Protein AF-A0A6I9P288-F1 (afdb_monomer_lite)

InterPro domains:
  IPR001715 Calponin homology domain [PF00307] (112-221)
  IPR001715 Calponin homology domain [PS50021] (110-222)
  IPR001715 Calponin homology domain [SM00033] (112-220)
  IPR036872 CH domain superfamily [G3DSA:1.10.418.10] (104-219)
  IPR036872 CH domain superfamily [SSF47576] (108-222)
  IPR039959 Fimbrin/Plastin [PTHR19961] (97-224)

Secondary structure (DSSP, 8-state):
--HHHHHHHHHHHHHHHHHHHHHHHHHHHHHHHHHHHHHHHHHHHHHHHH---------PPPP----------SSSSSSSSSS-----GGGGTTSHHHHHHHHTT-S-HHHHHHHHHHHHHHHHHHTT-S---S-TT-GGGGG-HHHHHHHHHHSTT---GGG----BTTBPPHHHHHHHHHHHHHHHHHTT------HHHHHTT-HHHHHHHHHHHHHHHHHHHT-

Radius of gyration: 25.85 Å; chains: 1; bounding box: 53×51×98 Å

Organism: NCBI:txid8208

Foldseek 3Di:
DPPVVVVVVVVVVCVVVVVVVVVVVVVVVVVVVVVVVVVVVVVVLVCCVVDVPDPDDDDDDDDDDDDDDDDPDDDPDPPPPPDDDDDDPVVVPPPPVVVVLVVVPDDDVPVLQVVLLVVLQVLLVVVVHPDHDPALQDQVLLLVVSLLSSLCSLPPPLDDCVQQDCDDPNDDDNVNSLSSLVVSVVSCVVLPFPQPDDSVCSNNSVSVNSSSSSSSSVVSSVVVVVD

Sequence (227 aa):
MSNTKLLHLRSFLTERLTTAAVEIFGEIETIVEAYYEENKRLRNVLHMVLNPEIKLSKIEYCNTTGTTEEFLCSTHLNSFCSLHTLSYPSCSLSFRSTLLVLSDLGDGEKVKDQIILDWVNSTLTKSKKSTQISSFKDKLISTSLPVIDLIDAIAPNNVQWNMVNRGVKGVLKADDKLNNAKYAISLARKIGARVYALPDDLVEVNPKMVLTLFASLMGYGLKKVNR

Structure (mmCIF, N/CA/C/O backbone):
data_AF-A0A6I9P288-F1
#
_entry.id   AF-A0A6I9P288-F1
#
loop_
_atom_site.group_PDB
_atom_site.id
_atom_site.type_symbol
_atom_site.label_atom_id
_atom_site.label_alt_id
_atom_site.label_comp_id
_atom_site.label_asym_id
_atom_site.label_entity_id
_atom_site.label_seq_id
_atom_site.pdbx_PDB_ins_code
_atom_site.Cartn_x
_atom_site.Cartn_y
_atom_site.Cartn_z
_atom_site.occupancy
_atom_site.B_iso_or_equiv
_atom_site.auth_seq_id
_atom_site.auth_comp_id
_atom_site.auth_asym_id
_atom_site.auth_atom_id
_atom_site.pdbx_PDB_model_num
ATOM 1 N N . MET A 1 1 ? -10.079 34.002 63.772 1.00 56.56 1 MET A N 1
ATOM 2 C CA . MET A 1 1 ? -8.969 33.157 63.255 1.00 56.56 1 MET A CA 1
ATOM 3 C C . MET A 1 1 ? -9.403 32.051 62.279 1.00 56.56 1 MET A C 1
ATOM 5 O O . MET A 1 1 ? -8.543 31.353 61.761 1.00 56.56 1 MET A O 1
ATOM 9 N N . SER A 1 2 ? -10.695 31.896 61.965 1.00 61.72 2 SER A N 1
ATOM 10 C CA . SER A 1 2 ? -11.226 30.850 61.067 1.00 61.72 2 SER A CA 1
ATOM 11 C C . SER A 1 2 ? -11.276 31.232 59.576 1.00 61.72 2 SER A C 1
ATOM 13 O O . SER A 1 2 ? -11.375 30.353 58.728 1.00 61.72 2 SER A O 1
ATOM 15 N N . ASN A 1 3 ? -11.160 32.519 59.234 1.00 71.44 3 ASN A N 1
ATOM 16 C CA . ASN A 1 3 ? -11.328 33.004 57.857 1.00 71.44 3 ASN A CA 1
ATOM 17 C C . ASN A 1 3 ? -10.045 32.841 57.002 1.00 71.44 3 ASN A C 1
ATOM 19 O O . ASN A 1 3 ? -10.099 32.423 55.852 1.00 71.44 3 ASN A O 1
ATOM 23 N N . THR A 1 4 ? -8.859 33.042 57.589 1.00 84.31 4 THR A N 1
ATOM 24 C CA . THR A 1 4 ? -7.568 33.012 56.873 1.00 84.31 4 THR A CA 1
ATOM 25 C C . THR A 1 4 ? -7.168 31.627 56.355 1.00 84.31 4 THR A C 1
ATOM 27 O O . THR A 1 4 ? -6.595 31.519 55.273 1.00 84.31 4 THR A O 1
ATOM 30 N N . LYS A 1 5 ? -7.482 30.555 57.099 1.00 87.44 5 LYS A N 1
ATOM 31 C CA . LYS A 1 5 ? -7.214 29.167 56.670 1.00 87.44 5 LYS A CA 1
ATOM 32 C C . LYS A 1 5 ? -8.097 28.757 55.492 1.00 87.44 5 LYS A C 1
ATOM 34 O O . LYS A 1 5 ? -7.635 28.080 54.581 1.00 87.44 5 LYS A O 1
ATOM 39 N N . LEU A 1 6 ? -9.352 29.201 55.505 1.00 84.75 6 LEU A N 1
ATOM 40 C CA . LEU A 1 6 ? -10.319 28.917 54.451 1.00 84.75 6 LEU A CA 1
ATOM 41 C C . LEU A 1 6 ? -9.966 29.664 53.156 1.00 84.75 6 LEU A C 1
ATOM 43 O O . LEU A 1 6 ? -10.054 29.091 52.073 1.00 84.75 6 LEU A O 1
ATOM 47 N N . LEU A 1 7 ? -9.474 30.902 53.272 1.00 84.81 7 LEU A N 1
ATOM 48 C CA . LEU A 1 7 ? -8.940 31.670 52.143 1.00 84.81 7 LEU A CA 1
ATOM 49 C C . LEU A 1 7 ? -7.688 31.022 51.532 1.00 84.81 7 LEU A C 1
ATOM 51 O O . LEU A 1 7 ? -7.607 30.899 50.312 1.00 84.81 7 LEU A O 1
ATOM 55 N N . HIS A 1 8 ? -6.753 30.544 52.359 1.00 89.44 8 HIS A N 1
ATOM 56 C CA . HIS A 1 8 ? -5.575 29.816 51.874 1.00 89.44 8 HIS A CA 1
ATOM 57 C C . HIS A 1 8 ? -5.946 28.515 51.158 1.00 89.44 8 HIS A C 1
ATOM 59 O O . HIS A 1 8 ? -5.440 28.253 50.071 1.00 89.44 8 HIS A O 1
ATOM 65 N N . LEU A 1 9 ? -6.859 27.723 51.731 1.00 90.75 9 LEU A N 1
ATOM 66 C CA . LEU A 1 9 ? -7.325 26.482 51.112 1.00 90.75 9 LEU A CA 1
ATOM 67 C C . LEU A 1 9 ? -8.008 26.754 49.767 1.00 90.75 9 LEU A C 1
ATOM 69 O O . LEU A 1 9 ? -7.741 26.058 48.792 1.00 90.75 9 LEU A O 1
ATOM 73 N N . ARG A 1 10 ? -8.847 27.796 49.695 1.00 89.81 10 ARG A N 1
ATOM 74 C CA . ARG A 1 10 ? -9.476 28.220 48.440 1.00 89.81 10 ARG A CA 1
ATOM 75 C C . ARG A 1 10 ? -8.427 28.600 47.399 1.00 89.81 10 ARG A C 1
ATOM 77 O O . ARG A 1 10 ? -8.538 28.152 46.263 1.00 89.81 10 ARG A O 1
ATOM 84 N N . SER A 1 11 ? -7.427 29.396 47.775 1.00 91.38 11 SER A N 1
ATOM 85 C CA . SER A 1 11 ? -6.347 29.794 46.865 1.00 91.38 11 SER A CA 1
ATOM 86 C C . SER A 1 11 ? -5.581 28.576 46.352 1.00 91.38 11 SER A C 1
ATOM 88 O O . SER A 1 11 ? -5.420 28.422 45.148 1.00 91.38 11 SER A O 1
ATOM 90 N N . PHE A 1 12 ? -5.195 27.673 47.255 1.00 94.75 12 PHE A N 1
ATOM 91 C CA . PHE A 1 12 ? -4.454 26.460 46.921 1.00 94.75 12 PHE A CA 1
ATOM 92 C C . PHE A 1 12 ? -5.234 25.540 45.974 1.00 94.75 12 PHE A C 1
ATOM 94 O O . PHE A 1 12 ? -4.707 25.102 44.954 1.00 94.75 12 PHE A O 1
ATOM 101 N N . LEU A 1 13 ? -6.510 25.274 46.274 1.00 93.50 13 LEU A N 1
ATOM 102 C CA . LEU A 1 13 ? -7.358 24.439 45.422 1.00 93.50 13 LEU A CA 1
ATOM 103 C C . LEU A 1 13 ? -7.598 25.083 44.058 1.00 93.50 13 LEU A C 1
ATOM 105 O O . LEU A 1 13 ? -7.549 24.392 43.047 1.00 93.50 13 LEU A O 1
ATOM 109 N N . THR A 1 14 ? -7.826 26.398 44.021 1.00 91.31 14 THR A N 1
ATOM 110 C CA . THR A 1 14 ? -8.042 27.122 42.761 1.00 91.31 14 THR A CA 1
ATOM 111 C C . THR A 1 14 ? -6.795 27.057 41.893 1.00 91.31 14 THR A C 1
ATOM 113 O O . THR A 1 14 ? -6.904 26.762 40.709 1.00 91.31 14 THR A O 1
ATOM 116 N N . GLU A 1 15 ? -5.614 27.267 42.471 1.00 95.31 15 GLU A N 1
ATOM 117 C CA . GLU A 1 15 ? -4.349 27.168 41.748 1.00 95.31 15 GLU A CA 1
ATOM 118 C C . GLU A 1 15 ? -4.150 25.762 41.172 1.00 95.31 15 GLU A C 1
ATOM 120 O O . GLU A 1 15 ? -3.972 25.616 39.967 1.00 95.31 15 GLU A O 1
ATOM 125 N N . ARG A 1 16 ? -4.271 24.716 42.000 1.00 93.38 16 ARG A N 1
ATOM 126 C CA . ARG A 1 16 ? -4.067 23.329 41.554 1.00 93.38 16 ARG A CA 1
ATOM 127 C C . ARG A 1 16 ? -5.083 22.887 40.501 1.00 93.38 16 ARG A C 1
ATOM 129 O O . ARG A 1 16 ? -4.696 22.243 39.530 1.00 93.38 16 ARG A O 1
ATOM 136 N N . LEU A 1 17 ? -6.359 23.245 40.666 1.00 94.00 17 LEU A N 1
ATOM 137 C CA . LEU A 1 17 ? -7.404 22.931 39.687 1.00 94.00 17 LEU A CA 1
ATOM 138 C C . LEU A 1 17 ? -7.209 23.707 38.382 1.00 94.00 17 LEU A C 1
ATOM 140 O O . LEU A 1 17 ? -7.422 23.146 37.314 1.00 94.00 17 LEU A O 1
ATOM 144 N N . THR A 1 18 ? -6.778 24.969 38.455 1.00 94.31 18 THR A N 1
ATOM 145 C CA . THR A 1 18 ? -6.522 25.785 37.259 1.00 94.31 18 THR A CA 1
ATOM 146 C C . THR A 1 18 ? -5.312 25.259 36.495 1.00 94.31 18 THR A C 1
ATOM 148 O O . THR A 1 18 ? -5.391 25.118 35.280 1.00 94.31 18 THR A O 1
ATOM 151 N N . THR A 1 19 ? -4.223 24.902 37.184 1.00 94.62 19 THR A N 1
ATOM 152 C CA . THR A 1 19 ? -3.047 24.287 36.550 1.00 94.62 19 THR A CA 1
ATOM 153 C C . THR A 1 19 ? -3.417 22.979 35.854 1.00 94.62 19 THR A C 1
ATOM 155 O O . THR A 1 19 ? -3.138 22.834 34.669 1.00 94.62 19 THR A O 1
ATOM 158 N N . ALA A 1 20 ? -4.124 22.077 36.544 1.00 93.69 20 ALA A N 1
ATOM 159 C CA . ALA A 1 20 ? -4.560 20.813 35.952 1.00 93.69 20 ALA A CA 1
ATOM 160 C C . ALA A 1 20 ? -5.504 21.024 34.756 1.00 93.69 20 ALA A C 1
ATOM 162 O O . ALA A 1 20 ? -5.401 20.325 33.753 1.00 93.69 20 ALA A O 1
ATOM 163 N N . ALA A 1 21 ? -6.408 22.007 34.833 1.00 93.88 21 ALA A N 1
ATOM 164 C CA . ALA A 1 21 ? -7.286 22.340 33.720 1.00 93.88 21 ALA A CA 1
ATOM 165 C C . ALA A 1 21 ? -6.488 22.820 32.499 1.00 93.88 21 ALA A C 1
ATOM 167 O O . ALA A 1 21 ? -6.729 22.332 31.401 1.00 93.88 21 ALA A O 1
ATOM 168 N N . VAL A 1 22 ? -5.525 23.731 32.680 1.00 93.56 22 VAL A N 1
ATOM 169 C CA . VAL A 1 22 ? -4.687 24.249 31.584 1.00 93.56 22 VAL A CA 1
ATOM 170 C C . VAL A 1 22 ? -3.876 23.135 30.920 1.00 93.56 22 VAL A C 1
ATOM 172 O O . VAL A 1 22 ? -3.818 23.091 29.695 1.00 93.56 22 VAL A O 1
ATOM 175 N N . GLU A 1 23 ? -3.302 22.216 31.699 1.00 93.50 23 GLU A N 1
ATOM 176 C CA . GLU A 1 23 ? -2.566 21.062 31.160 1.00 93.50 23 GLU A CA 1
ATOM 177 C C . GLU A 1 23 ? -3.472 20.158 30.309 1.00 93.50 23 GLU A C 1
ATOM 179 O O . GLU A 1 23 ? -3.143 19.861 29.161 1.00 93.50 23 GLU A O 1
ATOM 184 N N . ILE A 1 24 ? -4.659 19.805 30.817 1.00 94.31 24 ILE A N 1
ATOM 185 C CA . ILE A 1 24 ? -5.639 18.991 30.080 1.00 94.31 24 ILE A CA 1
ATOM 186 C C . ILE A 1 24 ? -6.090 19.700 28.798 1.00 94.31 24 ILE A C 1
ATOM 188 O O . ILE A 1 24 ? -6.180 19.076 27.741 1.00 94.31 24 ILE A O 1
ATOM 192 N N . PHE A 1 25 ? -6.376 21.004 28.868 1.00 92.88 25 PHE A N 1
ATOM 193 C CA . PHE A 1 25 ? -6.783 21.772 27.692 1.00 92.88 25 PHE A CA 1
ATOM 194 C C . PHE A 1 25 ? -5.670 21.846 26.641 1.00 92.88 25 PHE A C 1
ATOM 196 O O . PHE A 1 25 ? -5.979 21.717 25.460 1.00 92.88 25 PHE A O 1
ATOM 203 N N . GLY A 1 26 ? -4.402 21.969 27.046 1.00 92.00 26 GLY A N 1
ATOM 204 C CA . GLY A 1 26 ? -3.269 21.962 26.117 1.00 92.00 26 GLY A CA 1
ATOM 205 C C . GLY A 1 26 ? -3.092 20.624 25.389 1.00 92.00 26 GLY A C 1
ATOM 206 O O . GLY A 1 26 ? -2.854 20.595 24.178 1.00 92.00 26 GLY A O 1
ATOM 207 N N . GLU A 1 27 ? -3.269 19.498 26.087 1.00 92.44 27 GLU A N 1
ATOM 208 C CA . GLU A 1 27 ? -3.247 18.174 25.448 1.00 92.44 27 GLU A CA 1
ATOM 209 C C . GLU A 1 27 ? -4.408 17.996 24.462 1.00 92.44 27 GLU A C 1
ATOM 211 O O . GLU A 1 27 ? -4.215 17.505 23.347 1.00 92.44 27 GLU A O 1
ATOM 216 N N . ILE A 1 28 ? -5.613 18.434 24.841 1.00 91.31 28 ILE A N 1
ATOM 217 C CA . ILE A 1 28 ? -6.787 18.389 23.963 1.00 91.31 28 ILE A CA 1
ATOM 218 C C . ILE A 1 28 ? -6.564 19.253 22.721 1.00 91.31 28 ILE A C 1
ATOM 220 O O . ILE A 1 28 ? -6.861 18.797 21.619 1.00 91.31 28 ILE A O 1
ATOM 224 N N . GLU A 1 29 ? -6.031 20.465 22.874 1.00 90.19 29 GLU A N 1
ATOM 225 C CA . GLU A 1 29 ? -5.728 21.364 21.757 1.00 90.19 29 GLU A CA 1
ATOM 226 C C . GLU A 1 29 ? -4.748 20.708 20.781 1.00 90.19 29 GLU A C 1
ATOM 228 O O . GLU A 1 29 ? -5.034 20.634 19.589 1.00 90.19 29 GLU A O 1
ATOM 233 N N . THR A 1 30 ? -3.686 20.082 21.294 1.00 90.50 30 THR A N 1
ATOM 234 C CA . THR A 1 30 ? -2.718 19.337 20.472 1.00 90.50 30 THR A CA 1
ATOM 235 C C . THR A 1 30 ? -3.379 18.186 19.698 1.00 90.50 30 THR A C 1
ATOM 237 O O . THR A 1 30 ? -3.116 17.988 18.509 1.00 90.50 30 THR A O 1
ATOM 240 N N . ILE A 1 31 ? -4.265 17.415 20.342 1.00 88.56 31 ILE A N 1
ATOM 241 C CA . ILE A 1 31 ? -4.997 16.314 19.689 1.00 88.56 31 ILE A CA 1
ATOM 242 C C . ILE A 1 31 ? -5.947 16.854 18.614 1.00 88.56 31 ILE A C 1
ATOM 244 O O . ILE A 1 31 ? -6.059 16.279 17.528 1.00 88.56 31 ILE A O 1
ATOM 248 N N . VAL A 1 32 ? -6.636 17.954 18.910 1.00 89.38 32 VAL A N 1
ATOM 249 C CA . VAL A 1 32 ? -7.568 18.606 17.993 1.00 89.38 32 VAL A CA 1
ATOM 250 C C . VAL A 1 32 ? -6.821 19.159 16.782 1.00 89.38 32 VAL A C 1
ATOM 252 O O . VAL A 1 32 ? -7.250 18.903 15.659 1.00 89.38 32 VAL A O 1
ATOM 255 N N . GLU A 1 33 ? -5.689 19.837 16.968 1.00 88.56 33 GLU A N 1
ATOM 256 C CA . GLU A 1 33 ? -4.831 20.318 15.879 1.00 88.56 33 GLU A CA 1
ATOM 257 C C . GLU A 1 33 ? -4.340 19.170 14.991 1.00 88.56 33 GLU A C 1
ATOM 259 O O . GLU A 1 33 ? -4.490 19.229 13.767 1.00 88.56 33 GLU A O 1
ATOM 264 N N . ALA A 1 34 ? -3.843 18.083 15.590 1.00 82.19 34 ALA A N 1
ATOM 265 C CA . ALA A 1 34 ? -3.433 16.891 14.849 1.00 82.19 34 ALA A CA 1
ATOM 266 C C . ALA A 1 34 ? -4.595 16.296 14.030 1.00 82.19 34 ALA A C 1
ATOM 268 O O . ALA A 1 34 ? -4.421 15.901 12.874 1.00 82.19 34 ALA A O 1
ATOM 269 N N . TYR A 1 35 ? -5.804 16.276 14.597 1.00 80.88 35 TYR A N 1
ATOM 270 C CA . TYR A 1 35 ? -7.008 15.824 13.902 1.00 80.88 35 TYR A CA 1
ATOM 271 C C . TYR A 1 35 ? -7.434 16.780 12.776 1.00 80.88 35 TYR A C 1
ATOM 273 O O . TYR A 1 35 ? -7.864 16.326 11.710 1.00 80.88 35 TYR A O 1
ATOM 281 N N . TYR A 1 36 ? -7.316 18.094 12.974 1.00 77.12 36 TYR A N 1
ATOM 282 C CA . TYR A 1 36 ? -7.614 19.097 11.950 1.00 77.12 36 TYR A CA 1
ATOM 283 C C . TYR A 1 36 ? -6.660 18.995 10.762 1.00 77.12 36 TYR A C 1
ATOM 285 O O . TYR A 1 36 ? -7.124 19.010 9.618 1.00 77.12 36 TYR A O 1
ATOM 293 N N . GLU A 1 37 ? -5.359 18.837 11.006 1.00 85.12 37 GLU A N 1
ATOM 294 C CA . GLU A 1 37 ? -4.376 18.668 9.935 1.00 85.12 37 GLU A CA 1
ATOM 295 C C . GLU A 1 37 ? -4.598 17.360 9.161 1.00 85.12 37 GLU A C 1
ATOM 297 O O . GLU A 1 37 ? -4.581 17.378 7.926 1.00 85.12 37 GLU A O 1
ATOM 302 N N . GLU A 1 38 ? -4.951 16.251 9.824 1.00 81.00 38 GLU A N 1
ATOM 303 C CA . GLU A 1 38 ? -5.309 15.021 9.103 1.00 81.00 38 GLU A CA 1
ATOM 304 C C . GLU A 1 38 ? -6.598 15.197 8.284 1.00 81.00 38 GLU A C 1
ATOM 306 O O . GLU A 1 38 ? -6.663 14.789 7.123 1.00 81.00 38 GLU A O 1
ATOM 311 N N . ASN A 1 39 ? -7.615 15.888 8.810 1.00 68.50 39 ASN A N 1
ATOM 312 C CA . ASN A 1 39 ? -8.825 16.194 8.039 1.00 68.50 39 ASN A CA 1
ATOM 313 C C . ASN A 1 39 ? -8.546 17.085 6.826 1.00 68.50 39 ASN A C 1
ATOM 315 O O . ASN A 1 39 ? -9.138 16.890 5.764 1.00 68.50 39 ASN A O 1
ATOM 319 N N . LYS A 1 40 ? -7.649 18.060 6.956 1.00 80.38 40 LYS A N 1
ATOM 320 C CA . LYS A 1 40 ? -7.207 18.918 5.854 1.00 80.38 40 LYS A CA 1
ATOM 321 C C . LYS A 1 40 ? -6.447 18.113 4.804 1.00 80.38 40 LYS A C 1
ATOM 323 O O . LYS A 1 40 ? -6.729 18.264 3.615 1.00 80.38 40 LYS A O 1
ATOM 328 N N . ARG A 1 41 ? -5.569 17.191 5.218 1.00 81.81 41 ARG A N 1
ATOM 329 C CA . ARG A 1 41 ? -4.900 16.242 4.315 1.00 81.81 41 ARG A CA 1
ATOM 330 C C . ARG A 1 41 ? -5.922 15.403 3.550 1.00 81.81 41 ARG A C 1
ATOM 332 O O . ARG A 1 41 ? -5.868 15.349 2.322 1.00 81.81 41 ARG A O 1
ATOM 339 N N . LEU A 1 42 ? -6.899 14.824 4.249 1.00 68.06 42 LEU A N 1
ATOM 340 C CA . LEU A 1 42 ? -7.975 14.033 3.646 1.00 68.06 42 LEU A CA 1
ATOM 341 C C . LEU A 1 42 ? -8.825 14.860 2.665 1.00 68.06 42 LEU A C 1
ATOM 343 O O . LEU A 1 42 ? -9.156 14.380 1.580 1.00 68.06 42 LEU A O 1
ATOM 347 N N . ARG A 1 43 ? -9.132 16.121 2.994 1.00 68.25 43 ARG A N 1
ATOM 348 C CA . ARG A 1 43 ? -9.844 17.055 2.100 1.00 68.25 43 ARG A CA 1
ATOM 349 C C . ARG A 1 43 ? -9.030 17.416 0.859 1.00 68.25 43 ARG A C 1
ATOM 351 O O . ARG A 1 43 ? -9.595 17.466 -0.230 1.00 68.25 43 ARG A O 1
ATOM 358 N N . ASN A 1 44 ? -7.720 17.608 0.988 1.00 72.25 44 ASN A N 1
ATOM 359 C CA . ASN A 1 44 ? -6.837 17.876 -0.149 1.00 72.25 44 ASN A CA 1
ATOM 360 C C . ASN A 1 44 ? -6.731 16.664 -1.084 1.00 72.25 44 ASN A C 1
ATOM 362 O O . ASN A 1 44 ? -6.799 16.817 -2.304 1.00 72.25 44 ASN A O 1
ATOM 366 N N . VAL A 1 45 ? -6.636 15.454 -0.523 1.00 67.75 45 VAL A N 1
ATOM 367 C CA . VAL A 1 45 ? -6.703 14.202 -1.294 1.00 67.75 45 VAL A CA 1
ATOM 368 C C . VAL A 1 45 ? -8.025 14.119 -2.053 1.00 67.75 45 VAL A C 1
ATOM 370 O O . VAL A 1 45 ? -8.032 13.814 -3.245 1.00 67.75 45 VAL A O 1
ATOM 373 N N . LEU A 1 46 ? -9.138 14.444 -1.392 1.00 57.97 46 LEU A N 1
ATOM 374 C CA . LEU A 1 46 ? -10.453 14.463 -2.023 1.00 57.97 46 LEU A CA 1
ATOM 375 C C . LEU A 1 46 ? -10.527 15.490 -3.165 1.00 57.97 46 LEU A C 1
ATOM 377 O O . LEU A 1 46 ? -11.014 15.155 -4.240 1.00 57.97 46 LEU A O 1
ATOM 381 N N . HIS A 1 47 ? -9.998 16.701 -2.978 1.00 56.88 47 HIS A N 1
ATOM 382 C CA . HIS A 1 47 ? -9.981 17.740 -4.013 1.00 56.88 47 HIS A CA 1
ATOM 383 C C . HIS A 1 47 ? -9.169 17.319 -5.249 1.00 56.88 47 HIS A C 1
ATOM 385 O O . HIS A 1 47 ? -9.602 17.535 -6.376 1.00 56.88 47 HIS A O 1
ATOM 391 N N . MET A 1 48 ? -8.038 16.637 -5.053 1.00 57.88 48 MET A N 1
ATOM 392 C CA . MET A 1 48 ? -7.217 16.105 -6.147 1.00 57.88 48 MET A CA 1
ATOM 393 C C . MET A 1 48 ? -7.905 14.963 -6.913 1.00 57.88 48 MET A C 1
ATOM 395 O O . MET A 1 48 ? -7.701 14.806 -8.114 1.00 57.88 48 MET A O 1
ATOM 399 N N . VAL A 1 49 ? -8.715 14.155 -6.222 1.00 52.66 49 VAL A N 1
ATOM 400 C CA . VAL A 1 49 ? -9.491 13.060 -6.828 1.00 52.66 49 VAL A CA 1
ATOM 401 C C . VAL A 1 49 ? -10.722 13.586 -7.570 1.00 52.66 49 VAL A C 1
ATOM 403 O O . VAL A 1 49 ? -11.081 13.032 -8.605 1.00 52.66 49 VAL A O 1
ATOM 406 N N . LEU A 1 50 ? -11.362 14.639 -7.054 1.00 45.62 50 LEU A N 1
ATOM 407 C CA . LEU A 1 50 ? -12.602 15.187 -7.609 1.00 45.62 50 LEU A CA 1
ATOM 408 C C . LEU A 1 50 ? -12.382 16.249 -8.698 1.00 45.62 50 LEU A C 1
ATOM 410 O O . LEU A 1 50 ? -13.234 16.374 -9.570 1.00 45.62 50 LEU A O 1
ATOM 414 N N . ASN A 1 51 ? -11.260 16.974 -8.685 1.00 43.91 51 ASN A N 1
ATOM 415 C CA . ASN A 1 51 ? -10.899 17.964 -9.705 1.00 43.91 51 ASN A CA 1
ATOM 416 C C . ASN A 1 51 ? -9.432 17.778 -10.132 1.00 43.91 51 ASN A C 1
ATOM 418 O O . ASN A 1 51 ? -8.541 18.515 -9.699 1.00 43.91 51 ASN A O 1
ATOM 422 N N . PRO A 1 52 ? -9.141 16.790 -10.988 1.00 45.91 52 PRO A N 1
ATOM 423 C CA . PRO A 1 52 ? -7.831 16.702 -11.597 1.00 45.91 52 PRO A CA 1
ATOM 424 C C . PRO A 1 52 ? -7.725 17.811 -12.657 1.00 45.91 52 PRO A C 1
ATOM 426 O O . PRO A 1 52 ? -8.286 17.691 -13.745 1.00 45.91 52 PRO A O 1
ATOM 429 N N . GLU A 1 53 ? -7.012 18.905 -12.367 1.00 39.03 53 GLU A N 1
ATOM 430 C CA . GLU A 1 53 ? -6.571 19.848 -13.406 1.00 39.03 53 GLU A CA 1
ATOM 431 C C . GLU A 1 53 ? -5.515 19.163 -14.285 1.00 39.03 53 GLU A C 1
ATOM 433 O O . GLU A 1 53 ? -4.308 19.375 -14.161 1.00 39.03 53 GLU A O 1
ATOM 438 N N . ILE A 1 54 ? -5.966 18.281 -15.176 1.00 48.25 54 ILE A N 1
ATOM 439 C CA . ILE A 1 54 ? -5.099 17.688 -16.182 1.00 48.25 54 ILE A CA 1
ATOM 440 C C . ILE A 1 54 ? -4.991 18.694 -17.327 1.00 48.25 54 ILE A C 1
ATOM 442 O O . ILE A 1 54 ? -5.870 18.781 -18.183 1.00 48.25 54 ILE A O 1
ATOM 446 N N . LYS A 1 55 ? -3.889 19.447 -17.382 1.00 37.53 55 LYS A N 1
ATOM 447 C CA . LYS A 1 55 ? -3.456 20.067 -18.641 1.00 37.53 55 LYS A CA 1
ATOM 448 C C . LYS A 1 55 ? -2.971 18.952 -19.571 1.00 37.53 55 LYS A C 1
ATOM 450 O O . LYS A 1 55 ? -1.786 18.638 -19.612 1.00 37.53 55 LYS A O 1
ATOM 455 N N . LEU A 1 56 ? -3.903 18.314 -20.279 1.00 35.38 56 LEU A N 1
ATOM 456 C CA . LEU A 1 56 ? -3.595 17.376 -21.357 1.00 35.38 56 LEU A CA 1
ATOM 457 C C . LEU A 1 56 ? -3.153 18.179 -22.584 1.00 35.38 56 LEU A C 1
ATOM 459 O O . LEU A 1 56 ? -3.953 18.895 -23.187 1.00 35.38 56 LEU A O 1
ATOM 463 N N . SER A 1 57 ? -1.884 18.059 -22.975 1.00 29.78 57 SER A N 1
ATOM 464 C CA . SER A 1 57 ? -1.468 18.387 -24.338 1.00 29.78 57 SER A CA 1
ATOM 465 C C . SER A 1 57 ? -2.238 17.477 -25.301 1.00 29.78 57 SER A C 1
ATOM 467 O O . SER A 1 57 ? -2.199 16.255 -25.170 1.00 29.78 57 SER A O 1
ATOM 469 N N . LYS A 1 58 ? -2.989 18.095 -26.225 1.00 30.55 58 LYS A N 1
ATOM 470 C CA . LYS A 1 58 ? -3.799 17.447 -27.270 1.00 30.55 58 LYS A CA 1
ATOM 471 C C . LYS A 1 58 ? -3.059 16.252 -27.883 1.00 30.55 58 LYS A C 1
ATOM 473 O O . LYS A 1 58 ? -2.039 16.435 -28.538 1.00 30.55 58 LYS A O 1
ATOM 478 N N . ILE A 1 59 ? -3.617 15.057 -27.718 1.00 33.56 59 ILE A N 1
ATOM 479 C CA . ILE A 1 59 ? -3.332 13.902 -28.568 1.00 33.56 59 ILE A CA 1
ATOM 480 C C . ILE A 1 59 ? -4.636 13.617 -29.307 1.00 33.56 59 ILE A C 1
ATOM 482 O O . ILE A 1 59 ? -5.674 13.396 -28.682 1.00 33.56 59 ILE A O 1
ATOM 486 N N . GLU A 1 60 ? -4.589 13.722 -30.633 1.00 25.89 60 GLU A N 1
ATOM 487 C CA . GLU A 1 60 ? -5.708 13.434 -31.525 1.00 25.89 60 GLU A CA 1
ATOM 488 C C . GLU A 1 60 ? -6.166 11.982 -31.358 1.00 25.89 60 GLU A C 1
ATOM 490 O O . GLU A 1 60 ? -5.384 11.036 -31.447 1.00 25.89 60 GLU A O 1
ATOM 495 N N . TYR A 1 61 ? -7.460 11.821 -31.098 1.00 31.70 61 TYR A N 1
ATOM 496 C CA . TYR A 1 61 ? -8.141 10.538 -31.019 1.00 31.70 61 TYR A CA 1
ATOM 497 C C . TYR A 1 61 ? -8.442 10.069 -32.450 1.00 31.70 61 TYR A C 1
ATOM 499 O O . TYR A 1 61 ? -9.199 10.724 -33.167 1.00 31.70 61 TYR A O 1
ATOM 507 N N . CYS A 1 62 ? -7.870 8.943 -32.881 1.00 25.33 62 CYS A N 1
ATOM 508 C CA . CYS A 1 62 ? -8.355 8.251 -34.075 1.00 25.33 62 CYS A CA 1
ATOM 509 C C . CYS A 1 62 ? -9.615 7.458 -33.714 1.00 25.33 62 CYS A C 1
ATOM 511 O O . CYS A 1 62 ? -9.581 6.554 -32.881 1.00 25.33 62 CYS A O 1
ATOM 513 N N . ASN A 1 63 ? -10.725 7.825 -34.354 1.00 30.12 63 ASN A N 1
ATOM 514 C CA . ASN A 1 63 ? -12.005 7.136 -34.279 1.00 30.12 63 ASN A CA 1
ATOM 515 C C . ASN A 1 63 ? -11.950 5.823 -35.069 1.00 30.12 63 ASN A C 1
ATOM 517 O O . ASN A 1 63 ? -11.689 5.845 -36.269 1.00 30.12 63 ASN A O 1
ATOM 521 N N . THR A 1 64 ? -12.323 4.710 -34.442 1.00 25.42 64 THR A N 1
ATOM 522 C CA . THR A 1 64 ? -12.902 3.559 -35.148 1.00 25.42 64 THR A CA 1
ATOM 523 C C . THR A 1 64 ? -14.121 3.056 -34.384 1.00 25.42 64 THR A C 1
ATOM 525 O O . THR A 1 64 ? -14.176 3.093 -33.159 1.00 25.42 64 THR A O 1
ATOM 528 N N . THR A 1 65 ? -15.124 2.683 -35.164 1.00 27.42 65 THR A N 1
ATOM 529 C CA . THR A 1 65 ? -16.567 2.766 -34.928 1.00 27.42 65 THR A CA 1
ATOM 530 C C . THR A 1 65 ? -17.221 1.507 -34.353 1.00 27.42 65 THR A C 1
ATOM 532 O O . THR A 1 65 ? -16.863 0.405 -34.756 1.00 27.42 65 THR A O 1
ATOM 535 N N . GLY A 1 66 ? -18.298 1.725 -33.579 1.00 24.69 66 GLY A N 1
ATOM 536 C CA . GLY A 1 66 ? -19.415 0.796 -33.316 1.00 24.69 66 GLY A CA 1
ATOM 537 C C . GLY A 1 66 ? -19.272 0.008 -32.009 1.00 24.69 66 GLY A C 1
ATOM 538 O O . GLY A 1 66 ? -18.224 -0.565 -31.764 1.00 24.69 66 GLY A O 1
ATOM 539 N N . THR A 1 67 ? -20.234 -0.072 -31.089 1.00 23.08 67 THR A N 1
ATOM 540 C CA . THR A 1 67 ? -21.648 0.339 -31.014 1.00 23.08 67 THR A CA 1
ATOM 541 C C . THR A 1 67 ? -22.051 0.281 -29.527 1.00 23.08 67 THR A C 1
ATOM 543 O O . THR A 1 67 ? -21.675 -0.684 -28.873 1.00 23.08 67 THR A O 1
ATOM 546 N N . THR A 1 68 ? -22.787 1.302 -29.048 1.00 29.25 68 THR A N 1
ATOM 547 C CA . THR A 1 68 ? -23.837 1.287 -27.984 1.00 29.25 68 THR A CA 1
ATOM 548 C C . THR A 1 68 ? -23.510 0.502 -26.689 1.00 29.25 68 THR A C 1
ATOM 550 O O . THR A 1 68 ? -23.444 -0.717 -26.720 1.00 29.25 68 THR A O 1
ATOM 553 N N . GLU A 1 69 ? -23.287 1.090 -25.506 1.00 29.31 69 GLU A N 1
ATOM 554 C CA . GLU A 1 69 ? -24.170 1.982 -24.733 1.00 29.31 69 GLU A CA 1
ATOM 555 C C . GLU A 1 69 ? -23.402 2.737 -23.616 1.00 29.31 69 GLU A C 1
ATOM 557 O O . GLU A 1 69 ? -22.451 2.229 -23.026 1.00 29.31 69 GLU A O 1
ATOM 562 N N . GLU A 1 70 ? -23.883 3.958 -23.351 1.00 31.23 70 GLU A N 1
ATOM 563 C CA . GLU A 1 70 ? -23.748 4.800 -22.146 1.00 31.23 70 GLU A CA 1
ATOM 564 C C . GLU A 1 70 ? -22.378 5.372 -21.744 1.00 31.23 70 GLU A C 1
ATOM 566 O O . GLU A 1 70 ? -21.779 5.114 -20.700 1.00 31.23 70 GLU A O 1
ATOM 571 N N . PHE A 1 71 ? -21.985 6.342 -22.566 1.00 30.47 71 PHE A N 1
ATOM 572 C CA . PHE A 1 71 ? -21.226 7.524 -22.179 1.00 30.47 71 PHE A CA 1
ATOM 573 C C . PHE A 1 71 ? -22.066 8.431 -21.256 1.00 30.47 71 PHE A C 1
ATOM 575 O O . PHE A 1 71 ? -22.951 9.137 -21.726 1.00 30.47 71 PHE A O 1
ATOM 582 N N . LEU A 1 72 ? -21.737 8.499 -19.967 1.00 33.16 72 LEU A N 1
ATOM 583 C CA . LEU A 1 72 ? -21.937 9.715 -19.164 1.00 33.16 72 LEU A CA 1
ATOM 584 C C . LEU A 1 72 ? -20.684 9.959 -18.320 1.00 33.16 72 LEU A C 1
ATOM 586 O O . LEU A 1 72 ? -20.679 9.888 -17.094 1.00 33.16 72 LEU A O 1
ATOM 590 N N . CYS A 1 73 ? -19.583 10.231 -19.021 1.00 29.94 73 CYS A N 1
ATOM 591 C CA . CYS A 1 73 ? -18.389 10.815 -18.434 1.00 29.94 73 CYS A CA 1
ATOM 592 C C . CYS A 1 73 ? -18.446 12.336 -18.608 1.00 29.94 73 CYS A C 1
ATOM 594 O O . CYS A 1 73 ? -18.631 12.828 -19.718 1.00 29.94 73 CYS A O 1
ATOM 596 N N . SER A 1 74 ? -18.248 13.039 -17.491 1.00 34.81 74 SER A N 1
ATOM 597 C CA . SER A 1 74 ? -17.727 14.406 -17.384 1.00 34.81 74 SER A CA 1
ATOM 598 C C . SER A 1 74 ? -18.394 15.482 -18.250 1.00 34.81 74 SER A C 1
ATOM 600 O O . SER A 1 74 ? -18.064 15.614 -19.423 1.00 34.81 74 SER A O 1
ATOM 602 N N . THR A 1 75 ? -19.251 16.320 -17.648 1.00 34.16 75 THR A N 1
ATOM 603 C CA . THR A 1 75 ? -19.261 17.795 -17.872 1.00 34.16 75 THR A CA 1
ATOM 604 C C . THR A 1 75 ? -20.341 18.567 -17.101 1.00 34.16 75 THR A C 1
ATOM 606 O O . THR A 1 75 ? -20.267 19.788 -17.068 1.00 34.16 75 THR A O 1
ATOM 609 N N . HIS A 1 76 ? -21.282 17.935 -16.389 1.00 32.22 76 HIS A N 1
ATOM 610 C CA . HIS A 1 76 ? -22.367 18.673 -15.711 1.00 32.22 76 HIS A CA 1
ATOM 611 C C . HIS A 1 76 ? -22.481 18.442 -14.193 1.00 32.22 76 HIS A C 1
ATOM 613 O O . HIS A 1 76 ? -23.558 18.167 -13.678 1.00 32.22 76 HIS A O 1
ATOM 619 N N . LEU A 1 77 ? -21.385 18.607 -13.441 1.00 40.56 77 LEU A N 1
ATOM 620 C CA . LEU A 1 77 ? -21.459 18.701 -11.967 1.00 40.56 77 LEU A CA 1
ATOM 621 C C . LEU A 1 77 ? -20.806 19.953 -11.361 1.00 40.56 77 LEU A C 1
ATOM 623 O O . LEU A 1 77 ? -20.853 20.119 -10.149 1.00 40.56 77 LEU A O 1
ATOM 627 N N . ASN A 1 78 ? -20.291 20.882 -12.175 1.00 40.16 78 ASN A N 1
ATOM 628 C CA . ASN A 1 78 ? -19.672 22.122 -11.677 1.00 40.16 78 ASN A CA 1
ATOM 629 C C . ASN A 1 78 ? -20.501 23.397 -11.925 1.00 40.16 78 ASN A C 1
ATOM 631 O O . ASN A 1 78 ? -19.964 24.494 -11.835 1.00 40.16 78 ASN A O 1
ATOM 635 N N . SER A 1 79 ? -21.809 23.293 -12.194 1.00 35.12 79 SER A N 1
ATOM 636 C CA . SER A 1 79 ? -22.665 24.488 -12.358 1.00 35.12 79 SER A CA 1
ATOM 637 C C . SER A 1 79 ? -23.948 24.505 -11.517 1.00 35.12 79 SER A C 1
ATOM 639 O O . SER A 1 79 ? -24.778 25.383 -11.695 1.00 35.12 79 SER A O 1
ATOM 641 N N . PHE A 1 80 ? -24.113 23.588 -10.557 1.00 34.00 80 PHE A N 1
ATOM 642 C CA . PHE A 1 80 ? -25.304 23.581 -9.686 1.00 34.00 80 PHE A CA 1
ATOM 643 C C . PHE A 1 80 ? -25.032 23.860 -8.202 1.00 34.00 80 PHE A C 1
ATOM 645 O O . PHE A 1 80 ? -25.968 23.911 -7.414 1.00 34.00 80 PHE A O 1
ATOM 652 N N . CYS A 1 81 ? -23.777 24.103 -7.807 1.00 40.59 81 CYS A N 1
ATOM 653 C CA . CYS A 1 81 ? -23.419 24.366 -6.406 1.00 40.59 81 CYS A CA 1
ATOM 654 C C . CYS A 1 81 ? -23.190 25.856 -6.094 1.00 40.59 81 CYS A C 1
ATOM 656 O O . CYS A 1 81 ? -22.478 26.212 -5.160 1.00 40.59 81 CYS A O 1
ATOM 658 N N . SER A 1 82 ? -23.788 26.743 -6.885 1.00 37.09 82 SER A N 1
ATOM 659 C CA . SER A 1 82 ? -23.945 28.157 -6.551 1.00 37.09 82 SER A CA 1
ATOM 660 C C . SER A 1 82 ? -25.394 28.516 -6.794 1.00 37.09 82 SER A C 1
ATOM 662 O O . SER A 1 82 ? -25.733 28.967 -7.877 1.00 37.09 82 SER A O 1
ATOM 664 N N . LEU A 1 83 ? -26.245 28.204 -5.818 1.00 38.78 83 LEU A N 1
ATOM 665 C CA . LEU A 1 83 ? -27.410 28.976 -5.381 1.00 38.78 83 LEU A CA 1
ATOM 666 C C . LEU A 1 83 ? -28.261 28.079 -4.473 1.00 38.78 83 LEU A C 1
ATOM 668 O O . LEU A 1 83 ? -28.523 26.922 -4.778 1.00 38.78 83 LEU A O 1
ATOM 672 N N . HIS A 1 84 ? -28.692 28.665 -3.361 1.00 34.06 84 HIS A N 1
ATOM 673 C CA . HIS A 1 84 ? -29.550 28.105 -2.320 1.00 34.06 84 HIS A CA 1
ATOM 674 C C . HIS A 1 84 ? -28.925 27.134 -1.308 1.00 34.06 84 HIS A C 1
ATOM 676 O O . HIS A 1 84 ? -28.959 25.912 -1.420 1.00 34.06 84 HIS A O 1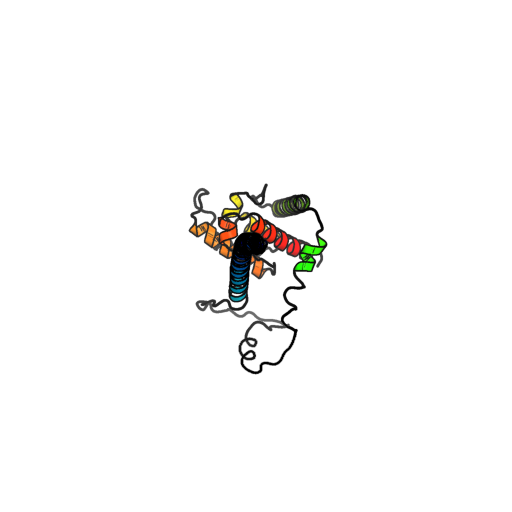
ATOM 682 N N . THR A 1 85 ? -28.499 27.750 -0.204 1.00 45.03 85 THR A N 1
ATOM 683 C CA . THR A 1 85 ? -28.688 27.298 1.178 1.00 45.03 85 THR A CA 1
ATOM 684 C C . THR A 1 85 ? -30.067 26.664 1.382 1.00 45.03 85 THR A C 1
ATOM 686 O O . THR A 1 85 ? -30.994 27.337 1.819 1.00 45.03 85 THR A O 1
ATOM 689 N N . LEU A 1 86 ? -30.224 25.374 1.089 1.00 40.47 86 LEU A N 1
ATOM 690 C CA . LEU A 1 86 ? -31.282 24.551 1.664 1.00 40.47 86 LEU A CA 1
ATOM 691 C C . LEU A 1 86 ? -30.740 23.150 1.957 1.00 40.47 86 LEU A C 1
ATOM 693 O O . LEU A 1 86 ? -30.195 22.456 1.104 1.00 40.47 86 LEU A O 1
ATOM 697 N N . SER A 1 87 ? -30.884 22.799 3.230 1.00 49.66 87 SER A N 1
ATOM 698 C CA . SER A 1 87 ? -30.605 21.521 3.869 1.00 49.66 87 SER A CA 1
ATOM 699 C C . SER A 1 87 ? -31.038 20.317 3.024 1.00 49.66 87 SER A C 1
ATOM 701 O O . SER A 1 87 ? -32.231 20.078 2.856 1.00 49.66 87 SER A O 1
ATOM 703 N N . TYR A 1 88 ? -30.076 19.517 2.560 1.00 37.50 88 TYR A N 1
ATOM 704 C CA . TYR A 1 88 ? -30.310 18.125 2.177 1.00 37.50 88 TYR A CA 1
ATOM 705 C C . TYR A 1 88 ? -29.215 17.240 2.800 1.00 37.50 88 TYR A C 1
ATOM 707 O O . TYR A 1 88 ? -28.028 17.482 2.574 1.00 37.50 88 TYR A O 1
ATOM 715 N N . PRO A 1 89 ? -29.565 16.190 3.571 1.00 44.91 89 PRO A N 1
ATOM 716 C CA . PRO A 1 89 ? -28.602 15.322 4.261 1.00 44.91 89 PRO A CA 1
ATOM 717 C C . PRO A 1 89 ? -27.879 14.326 3.327 1.00 44.91 89 PRO A C 1
ATOM 719 O O . PRO A 1 89 ? -27.245 13.369 3.781 1.00 44.91 89 PRO A O 1
ATOM 722 N N . SER A 1 90 ? -27.937 14.538 2.012 1.00 44.72 90 SER A N 1
ATOM 723 C CA . SER A 1 90 ? -27.456 13.616 0.978 1.00 44.72 90 SER A CA 1
ATOM 724 C C . SER A 1 90 ? -25.930 13.582 0.807 1.00 44.72 90 SER A C 1
ATOM 726 O O . SER A 1 90 ? -25.418 12.664 0.172 1.00 44.72 90 SER A O 1
ATOM 728 N N . CYS A 1 91 ? -25.173 14.487 1.440 1.00 41.31 91 CYS A N 1
ATOM 729 C CA . CYS A 1 91 ? -23.701 14.477 1.400 1.00 41.31 91 CYS A CA 1
ATOM 730 C C . CYS A 1 91 ? -23.042 13.635 2.518 1.00 41.31 91 CYS A C 1
ATOM 732 O O . CYS A 1 91 ? -21.837 13.706 2.742 1.00 41.31 91 CYS A O 1
ATOM 734 N N . SER A 1 92 ? -23.816 12.803 3.225 1.00 37.75 92 SER A N 1
ATOM 735 C CA . SER A 1 92 ? -23.293 11.839 4.210 1.00 37.75 92 SER A CA 1
ATOM 736 C C . SER A 1 92 ? -23.071 10.427 3.638 1.00 37.75 92 SER A C 1
ATOM 738 O O . SER A 1 92 ? -22.567 9.542 4.331 1.00 37.75 92 SER A O 1
ATOM 740 N N . LEU A 1 93 ? -23.402 10.190 2.362 1.00 44.94 93 LEU A N 1
ATOM 741 C CA . LEU A 1 93 ? -23.460 8.833 1.809 1.00 44.94 93 LEU A CA 1
ATOM 742 C C . LEU A 1 93 ? -22.157 8.322 1.170 1.00 44.94 93 LEU A C 1
ATOM 744 O O . LEU A 1 93 ? -22.065 7.137 0.864 1.00 44.94 93 LEU A O 1
ATOM 748 N N . SER A 1 94 ? -21.116 9.150 1.019 1.00 46.06 94 SER A N 1
ATOM 749 C CA . SER A 1 94 ? -19.854 8.685 0.412 1.00 46.06 94 SER A CA 1
ATOM 750 C C . SER A 1 94 ? -18.888 8.009 1.397 1.00 46.06 94 SER A C 1
ATOM 752 O O . SER A 1 94 ? -17.913 7.401 0.957 1.00 46.06 94 SER A O 1
ATOM 754 N N . PHE A 1 95 ? -19.140 8.072 2.712 1.00 40.06 95 PHE A N 1
ATOM 755 C CA . PHE A 1 95 ? -18.244 7.484 3.724 1.00 40.06 95 PHE A CA 1
ATOM 756 C C . PHE A 1 95 ? -18.766 6.171 4.337 1.00 40.06 95 PHE A C 1
ATOM 758 O O . PHE A 1 95 ? -18.010 5.428 4.960 1.00 40.06 95 PHE A O 1
ATOM 765 N N . ARG A 1 96 ? -20.044 5.827 4.121 1.00 36.06 96 ARG A N 1
ATOM 766 C CA . ARG A 1 96 ? -20.671 4.612 4.682 1.00 36.06 96 ARG A CA 1
ATOM 767 C C . ARG A 1 96 ? -20.298 3.320 3.944 1.00 36.06 96 ARG A C 1
ATOM 769 O O . ARG A 1 96 ? -20.280 2.255 4.549 1.00 36.06 96 ARG A O 1
ATOM 776 N N . SER A 1 97 ? -19.945 3.403 2.663 1.00 39.47 97 SER A N 1
ATOM 777 C CA . SER A 1 97 ? -19.726 2.226 1.802 1.00 39.47 97 SER A CA 1
ATOM 778 C C . SER A 1 97 ? -18.291 1.684 1.821 1.00 39.47 97 SER A C 1
ATOM 780 O O . SER A 1 97 ? -18.034 0.603 1.290 1.00 39.47 97 SER A O 1
ATOM 782 N N . THR A 1 98 ? -17.344 2.434 2.394 1.00 43.81 98 THR A N 1
ATOM 783 C CA . THR A 1 98 ? -15.939 2.007 2.524 1.00 43.81 98 THR A CA 1
ATOM 784 C C . THR A 1 98 ? -15.721 1.213 3.807 1.00 43.81 98 THR A C 1
ATOM 786 O O . THR A 1 98 ? -15.011 0.211 3.783 1.00 43.81 98 THR A O 1
ATOM 789 N N . LEU A 1 99 ? -16.390 1.600 4.900 1.00 37.25 99 LEU A N 1
ATOM 790 C CA . LEU A 1 99 ? -16.329 0.868 6.165 1.00 37.25 99 LEU A CA 1
ATOM 791 C C . LEU A 1 99 ? -16.805 -0.580 6.002 1.00 37.25 99 LEU A C 1
ATOM 793 O O . LEU A 1 99 ? -16.137 -1.462 6.504 1.00 37.25 99 LEU A O 1
ATOM 797 N N . LEU A 1 100 ? -17.827 -0.866 5.190 1.00 43.72 100 LEU A N 1
ATOM 798 C CA . LEU A 1 100 ? -18.320 -2.240 4.991 1.00 43.72 100 LEU A CA 1
ATOM 799 C C . LEU A 1 100 ? -17.291 -3.228 4.409 1.00 43.72 100 LEU A C 1
ATOM 801 O O . LEU A 1 100 ? -17.359 -4.406 4.733 1.00 43.72 100 LEU A O 1
ATOM 805 N N . VAL A 1 101 ? -16.312 -2.781 3.610 1.00 48.75 101 VAL A N 1
ATOM 806 C CA . VAL A 1 101 ? -15.247 -3.683 3.114 1.00 48.75 101 VAL A CA 1
ATOM 807 C C . VAL A 1 101 ? -14.162 -3.917 4.171 1.00 48.75 101 VAL A C 1
ATOM 809 O O . VAL A 1 101 ? -13.509 -4.953 4.148 1.00 48.75 101 VAL A O 1
ATOM 812 N N . LEU A 1 102 ? -13.979 -2.989 5.119 1.00 44.06 102 LEU A N 1
ATOM 813 C CA . LEU A 1 102 ? -13.035 -3.157 6.232 1.00 44.06 102 LEU A CA 1
ATOM 814 C C . LEU A 1 102 ? -13.663 -3.816 7.474 1.00 44.06 102 LEU A C 1
ATOM 816 O O . LEU A 1 102 ? -12.962 -4.521 8.198 1.00 44.06 102 LEU A O 1
ATOM 820 N N . SER A 1 103 ? -14.956 -3.597 7.728 1.00 42.97 103 SER A N 1
ATOM 821 C CA . SER A 1 103 ? -15.689 -4.071 8.909 1.00 42.97 103 SER A CA 1
ATOM 822 C C . SER A 1 103 ? -16.005 -5.564 8.858 1.00 42.97 103 SER A C 1
ATOM 824 O O . SER A 1 103 ? -16.044 -6.196 9.908 1.00 42.97 103 SER A O 1
ATOM 826 N N . ASP A 1 104 ? -16.162 -6.142 7.663 1.00 40.06 104 ASP A N 1
ATOM 827 C CA . ASP A 1 104 ? -16.417 -7.583 7.486 1.00 40.06 104 ASP A CA 1
ATOM 828 C C . ASP A 1 104 ? -15.150 -8.444 7.660 1.00 40.06 104 ASP A C 1
ATOM 830 O O . ASP A 1 104 ? -15.188 -9.668 7.617 1.00 40.06 104 ASP A O 1
ATOM 834 N N . LEU A 1 105 ? -13.996 -7.804 7.882 1.00 45.34 105 LEU A N 1
ATOM 835 C CA . LEU A 1 105 ? -12.710 -8.483 8.007 1.00 45.34 105 LEU A CA 1
ATOM 836 C C . LEU A 1 105 ? -12.233 -8.675 9.450 1.00 45.34 105 LEU A C 1
ATOM 838 O O . LEU A 1 105 ? -11.112 -9.125 9.599 1.00 45.34 105 LEU A O 1
ATOM 842 N N . GLY A 1 106 ? -13.017 -8.372 10.493 1.00 35.00 106 GLY A N 1
ATOM 843 C CA . GLY A 1 106 ? -12.840 -8.932 11.853 1.00 35.00 106 GLY A CA 1
ATOM 844 C C . GLY A 1 106 ? -11.504 -8.700 12.596 1.00 35.00 106 GLY A C 1
ATOM 845 O O . GLY A 1 106 ? -10.509 -8.232 12.060 1.00 35.00 106 GLY A O 1
ATOM 846 N N . ASP A 1 107 ? -11.487 -8.986 13.887 1.00 37.97 107 ASP A N 1
ATOM 847 C CA . ASP A 1 107 ? -10.469 -8.619 14.882 1.00 37.97 107 ASP A CA 1
ATOM 848 C C . ASP A 1 107 ? -9.191 -9.499 14.829 1.00 37.97 107 ASP A C 1
ATOM 850 O O . ASP A 1 107 ? -9.080 -10.508 15.520 1.00 37.97 107 ASP A O 1
ATOM 854 N N . GLY A 1 108 ? -8.232 -9.179 13.946 1.00 47.56 108 GLY A N 1
ATOM 855 C CA . GLY A 1 108 ? -7.091 -10.070 13.673 1.00 47.56 108 GLY A CA 1
ATOM 856 C C . GLY A 1 108 ? -5.945 -9.448 12.875 1.00 47.56 108 GLY A C 1
ATOM 857 O O . GLY A 1 108 ? -5.496 -10.038 11.895 1.00 47.56 108 GLY A O 1
ATOM 858 N N . GLU A 1 109 ? -5.482 -8.258 13.268 1.00 51.22 109 GLU A N 1
ATOM 859 C CA . GLU A 1 109 ? -4.516 -7.415 12.530 1.00 51.22 109 GLU A CA 1
ATOM 860 C C . GLU A 1 109 ? -3.329 -8.193 11.914 1.00 51.22 109 GLU A C 1
ATOM 862 O O . GLU A 1 109 ? -2.991 -7.979 10.757 1.00 51.22 109 GLU A O 1
ATOM 867 N N . LYS A 1 110 ? -2.764 -9.187 12.620 1.00 53.34 110 LYS A N 1
ATOM 868 C CA . LYS A 1 110 ? -1.630 -9.999 12.125 1.00 53.34 110 LYS A CA 1
ATOM 869 C C . LYS A 1 110 ? -2.004 -11.124 11.152 1.00 53.34 110 LYS A C 1
ATOM 871 O O . LYS A 1 110 ? -1.171 -11.534 10.349 1.00 53.34 110 LYS A O 1
ATOM 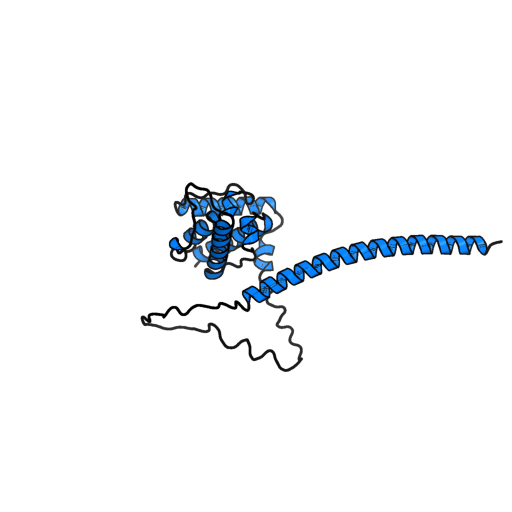876 N N . VAL A 1 111 ? -3.228 -11.647 11.233 1.00 55.69 111 VAL A N 1
ATOM 877 C CA . VAL A 1 111 ? -3.708 -12.733 10.359 1.00 55.69 111 VAL A CA 1
ATOM 878 C C . VAL A 1 111 ? -4.041 -12.181 8.970 1.00 55.69 111 VAL A C 1
ATOM 880 O O . VAL A 1 111 ? -3.806 -12.846 7.964 1.00 55.69 111 VAL A O 1
ATOM 883 N N . LYS A 1 112 ? -4.508 -10.929 8.897 1.00 66.94 112 LYS A N 1
ATOM 884 C CA . LYS A 1 112 ? -4.831 -10.245 7.634 1.00 66.94 112 LYS A CA 1
ATOM 885 C C . LYS A 1 112 ? -3.605 -10.020 6.762 1.00 66.94 112 LYS A C 1
ATOM 887 O O . LYS A 1 112 ? -3.668 -10.263 5.560 1.00 66.94 112 LYS A O 1
ATOM 892 N N . ASP A 1 113 ? -2.500 -9.598 7.370 1.00 79.50 113 ASP A N 1
ATOM 893 C CA . ASP A 1 113 ? -1.267 -9.294 6.648 1.00 79.50 113 ASP A CA 1
ATOM 894 C C . ASP A 1 113 ? -0.738 -10.523 5.901 1.00 79.50 113 ASP A C 1
ATOM 896 O O . ASP A 1 113 ? -0.409 -10.431 4.720 1.00 79.50 113 ASP A O 1
ATOM 900 N N . GLN A 1 114 ? -0.718 -11.686 6.563 1.00 81.94 114 GLN A N 1
ATOM 901 C CA . GLN A 1 114 ? -0.252 -12.936 5.955 1.00 81.94 114 GLN A CA 1
ATOM 902 C C . GLN A 1 114 ? -1.164 -13.397 4.818 1.00 81.94 114 GLN A C 1
ATOM 904 O O . GLN A 1 114 ? -0.670 -13.706 3.741 1.00 81.94 114 GLN A O 1
ATOM 909 N N . ILE A 1 115 ? -2.488 -13.347 5.003 1.00 84.69 115 ILE A N 1
ATOM 910 C CA . ILE A 1 115 ? -3.447 -13.727 3.953 1.00 84.69 115 ILE A CA 1
ATOM 911 C C . ILE A 1 115 ? -3.254 -12.869 2.694 1.00 84.69 115 ILE A C 1
ATOM 913 O O . ILE A 1 115 ? -3.286 -13.386 1.574 1.00 84.69 115 ILE A O 1
ATOM 917 N N . ILE A 1 116 ? -3.037 -11.559 2.861 1.00 86.00 116 ILE A N 1
ATOM 918 C CA . ILE A 1 116 ? -2.809 -10.649 1.733 1.00 86.00 116 ILE A CA 1
ATOM 919 C C . ILE A 1 116 ? -1.462 -10.957 1.069 1.00 86.00 116 ILE A C 1
ATOM 921 O O . ILE A 1 116 ? -1.409 -11.047 -0.156 1.00 86.00 116 ILE A O 1
ATOM 925 N N . LEU A 1 117 ? -0.385 -11.154 1.839 1.00 89.81 117 LEU A N 1
ATOM 926 C CA . LEU A 1 117 ? 0.934 -11.506 1.294 1.00 89.81 117 LEU A CA 1
ATOM 927 C C . LEU A 1 117 ? 0.898 -12.821 0.508 1.00 89.81 117 LEU A C 1
ATOM 929 O O . LEU A 1 117 ? 1.399 -12.878 -0.617 1.00 89.81 117 LEU A O 1
ATOM 933 N N . ASP A 1 118 ? 0.254 -13.847 1.057 1.00 90.00 118 ASP A N 1
ATOM 934 C CA . ASP A 1 118 ? 0.111 -15.152 0.415 1.00 90.00 118 ASP A CA 1
ATOM 935 C C . ASP A 1 118 ? -0.678 -15.040 -0.889 1.00 90.00 118 ASP A C 1
ATOM 937 O O . ASP A 1 118 ? -0.287 -15.614 -1.912 1.00 90.00 118 ASP A O 1
ATOM 941 N N . TRP A 1 119 ? -1.757 -14.251 -0.897 1.00 89.88 119 TRP A N 1
ATOM 942 C CA . TRP A 1 119 ? -2.538 -13.995 -2.105 1.00 89.88 119 TRP A CA 1
ATOM 943 C C . TRP A 1 119 ? -1.736 -13.232 -3.165 1.00 89.88 119 TRP A C 1
ATOM 945 O O . TRP A 1 119 ? -1.765 -13.607 -4.343 1.00 89.88 119 TRP A O 1
ATOM 955 N N . VAL A 1 120 ? -0.997 -12.190 -2.768 1.00 91.62 120 VAL A N 1
ATOM 956 C CA . VAL A 1 120 ? -0.157 -11.394 -3.676 1.00 91.62 120 VAL A CA 1
ATOM 957 C C . VAL A 1 120 ? 0.907 -12.282 -4.315 1.00 91.62 120 VAL A C 1
ATOM 959 O O . VAL A 1 120 ? 0.995 -12.342 -5.542 1.00 91.62 120 VAL A O 1
ATOM 962 N N . ASN A 1 121 ? 1.659 -13.030 -3.508 1.00 92.19 121 ASN A N 1
ATOM 963 C CA . ASN A 1 121 ? 2.710 -13.915 -4.002 1.00 92.19 121 ASN A CA 1
ATOM 964 C C . ASN A 1 121 ? 2.140 -15.031 -4.886 1.00 92.19 121 ASN A C 1
ATOM 966 O O . ASN A 1 121 ? 2.666 -15.279 -5.971 1.00 92.19 121 ASN A O 1
ATOM 970 N N . SER A 1 122 ? 1.010 -15.632 -4.500 1.00 91.38 122 SER A N 1
ATOM 971 C CA . SER A 1 122 ? 0.313 -16.626 -5.326 1.00 91.38 122 SER A CA 1
ATOM 972 C C . SER A 1 122 ? -0.112 -16.059 -6.683 1.00 91.38 122 SER A C 1
ATOM 974 O O . SER A 1 122 ? -0.005 -16.737 -7.706 1.00 91.38 122 SER A O 1
ATOM 976 N N . THR A 1 123 ? -0.588 -14.813 -6.718 1.00 90.06 123 THR A N 1
ATOM 977 C CA . THR A 1 123 ? -1.029 -14.136 -7.947 1.00 90.06 123 THR A CA 1
ATOM 978 C C . THR A 1 123 ? 0.153 -13.787 -8.854 1.00 90.06 123 THR A C 1
ATOM 980 O O . THR A 1 123 ? 0.092 -14.020 -10.062 1.00 90.06 123 THR A O 1
ATOM 983 N N . LEU A 1 124 ? 1.261 -13.306 -8.286 1.00 89.69 124 LEU A N 1
ATOM 984 C CA . LEU A 1 124 ? 2.488 -13.000 -9.029 1.00 89.69 124 LEU A CA 1
ATOM 985 C C . LEU A 1 124 ? 3.130 -14.265 -9.620 1.00 89.69 124 LEU A C 1
ATOM 987 O O . LEU A 1 124 ? 3.515 -14.268 -10.793 1.00 89.69 124 LEU A O 1
ATOM 991 N N . THR A 1 125 ? 3.166 -15.364 -8.858 1.00 89.62 125 THR A N 1
ATOM 992 C CA . THR A 1 125 ? 3.673 -16.660 -9.333 1.00 89.62 125 THR A CA 1
ATOM 993 C C . THR A 1 125 ? 2.807 -17.233 -10.456 1.00 89.62 125 THR A C 1
ATOM 995 O O . THR A 1 125 ? 3.351 -17.692 -11.462 1.00 89.62 125 THR A O 1
ATOM 998 N N . LYS A 1 126 ? 1.470 -17.148 -10.354 1.00 88.31 126 LYS A N 1
ATOM 999 C CA . LYS A 1 126 ? 0.551 -17.558 -11.437 1.00 88.31 126 LYS A CA 1
ATOM 1000 C C . LYS A 1 126 ? 0.827 -16.810 -12.743 1.00 88.31 126 LYS A C 1
ATOM 1002 O O . LYS A 1 126 ? 0.828 -17.419 -13.810 1.00 88.31 126 LYS A O 1
ATOM 1007 N N . SER A 1 127 ? 1.132 -15.519 -12.651 1.00 85.19 127 SER A N 1
ATOM 1008 C CA . SER A 1 127 ? 1.439 -14.661 -13.802 1.00 85.19 127 SER A CA 1
ATOM 1009 C C . SER A 1 127 ? 2.912 -14.685 -14.229 1.00 85.19 127 SER A C 1
ATOM 1011 O O . SER A 1 127 ? 3.323 -13.861 -15.048 1.00 85.19 127 SER A O 1
ATOM 1013 N N . LYS A 1 128 ? 3.711 -15.627 -13.698 1.00 85.31 128 LYS A N 1
ATOM 1014 C CA . LYS A 1 128 ? 5.143 -15.820 -13.999 1.00 85.31 128 LYS A CA 1
ATOM 1015 C C . LYS A 1 128 ? 5.976 -14.539 -13.840 1.00 85.31 128 LYS A C 1
ATOM 1017 O O . LYS A 1 128 ? 6.909 -14.298 -14.607 1.00 85.31 128 LYS A O 1
ATOM 1022 N N . LYS A 1 129 ? 5.629 -13.699 -12.862 1.00 84.06 129 LYS A N 1
ATOM 1023 C CA . LYS A 1 129 ? 6.380 -12.480 -12.539 1.00 84.06 129 LYS A CA 1
ATOM 1024 C C . LYS A 1 129 ? 7.550 -12.814 -11.618 1.00 84.06 129 LYS A C 1
ATOM 1026 O O . LYS A 1 129 ? 7.458 -13.708 -10.784 1.00 84.06 129 LYS A O 1
ATOM 1031 N N . SER A 1 130 ? 8.661 -12.100 -11.788 1.00 76.38 130 SER A N 1
ATOM 1032 C CA . SER A 1 130 ? 9.886 -12.309 -11.005 1.00 76.38 130 SER A CA 1
ATOM 1033 C C . SER A 1 130 ? 9.884 -11.575 -9.664 1.00 76.38 130 SER A C 1
ATOM 1035 O O . SER A 1 130 ? 10.763 -11.808 -8.841 1.00 76.38 130 SER A O 1
ATOM 1037 N N . THR A 1 131 ? 8.952 -10.645 -9.458 1.00 82.25 131 THR A N 1
ATOM 1038 C CA . THR A 1 131 ? 8.834 -9.877 -8.219 1.00 82.25 131 THR A CA 1
ATOM 1039 C C . THR A 1 131 ? 8.037 -10.666 -7.185 1.00 82.25 131 THR A C 1
ATOM 1041 O O . THR A 1 131 ? 6.989 -11.231 -7.485 1.00 82.25 131 THR A O 1
ATOM 1044 N N . GLN A 1 132 ? 8.550 -10.710 -5.957 1.00 85.38 132 GLN A N 1
ATOM 1045 C CA . GLN A 1 132 ? 7.872 -11.267 -4.788 1.00 85.38 132 GLN A CA 1
ATOM 1046 C C . GLN A 1 132 ? 8.134 -10.366 -3.585 1.00 85.38 132 GLN A C 1
ATOM 1048 O O . GLN A 1 132 ? 9.153 -9.670 -3.536 1.00 85.38 132 GLN A O 1
ATOM 1053 N N . ILE A 1 133 ? 7.199 -10.366 -2.637 1.00 88.25 133 ILE A N 1
ATOM 1054 C CA . ILE A 1 133 ? 7.296 -9.582 -1.405 1.00 88.25 133 ILE A CA 1
ATOM 1055 C C . ILE A 1 133 ? 7.196 -10.512 -0.200 1.00 88.25 133 ILE A C 1
ATOM 1057 O O . ILE A 1 133 ? 6.333 -11.383 -0.134 1.00 88.25 133 ILE A O 1
ATOM 1061 N N . SER A 1 134 ? 8.094 -10.329 0.758 1.00 86.62 134 SER A N 1
ATOM 1062 C CA . SER A 1 134 ? 8.101 -11.061 2.026 1.00 86.62 134 SER A CA 1
ATOM 1063 C C . SER A 1 134 ? 7.416 -10.272 3.141 1.00 86.62 134 SER A C 1
ATOM 1065 O O . SER A 1 134 ? 6.861 -10.852 4.070 1.00 86.62 134 SER A O 1
ATOM 1067 N N . SER A 1 135 ? 7.422 -8.940 3.035 1.00 88.38 135 SER A N 1
ATOM 1068 C CA . SER A 1 135 ? 6.820 -8.027 3.998 1.00 88.38 135 SER A CA 1
ATOM 1069 C C . SER A 1 135 ? 6.360 -6.733 3.332 1.00 88.38 135 SER A C 1
ATOM 1071 O O . SER A 1 135 ? 6.972 -6.244 2.383 1.00 88.38 135 SER A O 1
ATOM 1073 N N . PHE A 1 136 ? 5.334 -6.092 3.896 1.00 86.00 136 PHE A N 1
ATOM 1074 C CA . PHE A 1 136 ? 4.911 -4.745 3.487 1.00 86.00 136 PHE A CA 1
ATOM 1075 C C . PHE A 1 136 ? 5.924 -3.645 3.847 1.00 86.00 136 PHE A C 1
ATOM 1077 O O . PHE A 1 136 ? 5.719 -2.486 3.498 1.00 86.00 136 PHE A O 1
ATOM 1084 N N . LYS A 1 137 ? 7.018 -4.003 4.533 1.00 87.69 137 LYS A N 1
ATOM 1085 C CA . LYS A 1 137 ? 8.160 -3.127 4.837 1.00 87.69 137 LYS A CA 1
ATOM 1086 C C . LYS A 1 137 ? 9.322 -3.293 3.850 1.00 87.69 137 LYS A C 1
ATOM 1088 O O . LYS A 1 137 ? 10.370 -2.674 4.031 1.00 87.69 137 LYS A O 1
ATOM 1093 N N . ASP A 1 138 ? 9.171 -4.138 2.830 1.00 87.00 138 ASP A N 1
ATOM 1094 C CA . ASP A 1 138 ? 10.265 -4.463 1.923 1.00 87.00 138 ASP A CA 1
ATOM 1095 C C . ASP A 1 138 ? 10.666 -3.264 1.066 1.00 87.00 138 ASP A C 1
ATOM 1097 O O . ASP A 1 138 ? 9.863 -2.668 0.346 1.00 87.00 138 ASP A O 1
ATOM 1101 N N . LYS A 1 139 ? 11.968 -2.964 1.050 1.00 87.81 139 LYS A N 1
ATOM 1102 C CA . LYS A 1 139 ? 12.530 -1.854 0.265 1.00 87.81 139 LYS A CA 1
ATOM 1103 C C . LYS A 1 139 ? 12.306 -2.013 -1.244 1.00 87.81 139 LYS A C 1
ATOM 1105 O O . LYS A 1 139 ? 12.368 -1.025 -1.975 1.00 87.81 139 LYS A O 1
ATOM 1110 N N . LEU A 1 140 ? 12.010 -3.224 -1.721 1.00 87.25 140 LEU A N 1
ATOM 1111 C CA . LEU A 1 140 ? 11.621 -3.479 -3.111 1.00 87.25 140 LEU A CA 1
ATOM 1112 C C . LEU A 1 140 ? 10.336 -2.731 -3.496 1.00 87.25 140 LEU A C 1
ATOM 1114 O O . LEU A 1 140 ? 10.220 -2.278 -4.634 1.00 87.25 140 LEU A O 1
ATOM 1118 N N . ILE A 1 141 ? 9.423 -2.510 -2.547 1.00 90.56 141 ILE A N 1
ATOM 1119 C CA . ILE A 1 141 ? 8.173 -1.768 -2.762 1.00 90.56 141 ILE A CA 1
ATOM 1120 C C . ILE A 1 141 ? 8.460 -0.301 -3.113 1.00 90.56 141 ILE A C 1
ATOM 1122 O O . ILE A 1 141 ? 7.740 0.264 -3.933 1.00 90.56 141 ILE A O 1
ATOM 1126 N N . SER A 1 142 ? 9.586 0.267 -2.651 1.00 89.75 142 SER A N 1
ATOM 1127 C CA . SER A 1 142 ? 10.016 1.630 -3.025 1.00 89.75 142 SER A CA 1
ATOM 1128 C C . SER A 1 142 ? 10.221 1.828 -4.527 1.00 89.75 142 SER A C 1
ATOM 1130 O O . SER A 1 142 ? 10.208 2.953 -5.013 1.00 89.75 142 SER A O 1
ATOM 1132 N N . THR A 1 143 ? 10.419 0.749 -5.288 1.00 89.12 143 THR A N 1
ATOM 1133 C CA . THR A 1 143 ? 10.547 0.810 -6.753 1.00 89.12 143 THR A CA 1
ATOM 1134 C C . THR A 1 143 ? 9.197 0.856 -7.471 1.00 89.12 143 THR A C 1
ATOM 1136 O O . THR A 1 143 ? 9.151 1.125 -8.670 1.00 89.12 143 THR A O 1
ATOM 1139 N N . SER A 1 144 ? 8.107 0.578 -6.746 1.00 91.69 144 SER A N 1
ATOM 1140 C CA . SER A 1 144 ? 6.735 0.387 -7.237 1.00 91.69 144 SER A CA 1
ATOM 1141 C C . SER A 1 144 ? 6.551 -0.743 -8.262 1.00 91.69 144 SER A C 1
ATOM 1143 O O . SER A 1 144 ? 5.433 -0.972 -8.721 1.00 91.69 144 SER A O 1
ATOM 1145 N N . LEU A 1 145 ? 7.602 -1.510 -8.579 1.00 90.44 145 LEU A N 1
ATOM 1146 C CA . LEU A 1 145 ? 7.539 -2.627 -9.526 1.00 90.44 145 LEU A CA 1
ATOM 1147 C C . LEU A 1 145 ? 6.603 -3.757 -9.065 1.00 90.44 145 LEU A C 1
ATOM 1149 O O . LEU A 1 145 ? 5.777 -4.164 -9.878 1.00 90.44 145 LEU A O 1
ATOM 1153 N N . PRO A 1 146 ? 6.619 -4.209 -7.788 1.00 91.94 146 PRO A N 1
ATOM 1154 C CA . PRO A 1 146 ? 5.702 -5.263 -7.343 1.00 91.94 146 PRO A CA 1
ATOM 1155 C C . PRO A 1 146 ? 4.226 -4.871 -7.483 1.00 91.94 146 PRO A C 1
ATOM 1157 O O . PRO A 1 146 ? 3.384 -5.706 -7.799 1.00 91.94 146 PRO A O 1
ATOM 1160 N N . VAL A 1 147 ? 3.910 -3.585 -7.287 1.00 92.25 147 VAL A N 1
ATOM 1161 C CA . VAL A 1 147 ? 2.546 -3.058 -7.441 1.00 92.25 147 VAL A CA 1
ATOM 1162 C C . VAL A 1 147 ? 2.128 -3.087 -8.912 1.00 92.25 147 VAL A C 1
ATOM 1164 O O . VAL A 1 147 ? 1.028 -3.528 -9.230 1.00 92.25 147 VAL A O 1
ATOM 1167 N N . ILE A 1 148 ? 3.008 -2.654 -9.818 1.00 91.94 148 ILE A N 1
ATOM 1168 C CA . ILE A 1 148 ? 2.739 -2.636 -11.264 1.00 91.94 148 ILE A CA 1
ATOM 1169 C C . ILE A 1 148 ? 2.609 -4.062 -11.816 1.00 91.94 148 ILE A C 1
ATOM 1171 O O . ILE A 1 148 ? 1.671 -4.341 -12.561 1.00 91.94 148 ILE A O 1
ATOM 1175 N N . ASP A 1 149 ? 3.501 -4.973 -11.419 1.00 91.50 149 ASP A N 1
ATOM 1176 C CA . ASP A 1 149 ? 3.442 -6.389 -11.799 1.00 91.50 149 ASP A CA 1
ATOM 1177 C C . ASP A 1 149 ? 2.148 -7.055 -11.313 1.00 91.50 149 ASP A C 1
ATOM 1179 O O . ASP A 1 149 ? 1.543 -7.844 -12.042 1.00 91.50 149 ASP A O 1
ATOM 1183 N N . LEU A 1 150 ? 1.690 -6.712 -10.104 1.00 92.38 150 LEU A N 1
ATOM 1184 C CA . LEU A 1 150 ? 0.429 -7.215 -9.568 1.00 92.38 150 LEU A CA 1
ATOM 1185 C C . LEU A 1 150 ? -0.776 -6.679 -10.353 1.00 92.38 150 LEU A C 1
ATOM 1187 O O . LEU A 1 150 ? -1.701 -7.434 -10.649 1.00 92.38 150 LEU A O 1
ATOM 1191 N N . ILE A 1 151 ? -0.771 -5.398 -10.727 1.00 90.81 151 ILE A N 1
ATOM 1192 C CA . ILE A 1 151 ? -1.831 -4.815 -11.563 1.00 90.81 151 ILE A CA 1
ATOM 1193 C C . ILE A 1 151 ? -1.876 -5.502 -12.931 1.00 90.81 151 ILE A C 1
ATOM 1195 O O . ILE A 1 151 ? -2.963 -5.834 -13.398 1.00 90.81 151 ILE A O 1
ATOM 1199 N N . ASP A 1 152 ? -0.720 -5.770 -13.543 1.00 90.88 152 ASP A N 1
ATOM 1200 C CA . ASP A 1 152 ? -0.635 -6.510 -14.806 1.00 90.88 152 ASP A CA 1
ATOM 1201 C C . ASP A 1 152 ? -1.171 -7.945 -14.669 1.00 90.88 152 ASP A C 1
ATOM 1203 O O . ASP A 1 152 ? -1.877 -8.435 -15.548 1.00 90.88 152 ASP A O 1
ATOM 1207 N N . ALA A 1 153 ? -0.909 -8.601 -13.532 1.00 90.38 153 ALA A N 1
ATOM 1208 C CA . ALA A 1 153 ? -1.433 -9.932 -13.237 1.00 90.38 153 ALA A CA 1
ATOM 1209 C C . ALA A 1 153 ? -2.967 -9.957 -13.096 1.00 90.38 153 ALA A C 1
ATOM 1211 O O . ALA A 1 153 ? -3.611 -10.902 -13.547 1.00 90.38 153 ALA A O 1
ATOM 1212 N N . ILE A 1 154 ? -3.564 -8.934 -12.479 1.00 88.06 154 ILE A N 1
ATOM 1213 C CA . ILE A 1 154 ? -5.017 -8.867 -12.260 1.00 88.06 154 ILE A CA 1
ATOM 1214 C C . ILE A 1 154 ? -5.749 -8.376 -13.519 1.00 88.06 154 ILE A C 1
ATOM 1216 O O . ILE A 1 154 ? -6.841 -8.846 -13.864 1.00 88.06 154 ILE A O 1
ATOM 1220 N N . ALA A 1 155 ? -5.171 -7.397 -14.207 1.00 85.00 155 ALA A N 1
ATOM 1221 C CA . ALA A 1 155 ? -5.784 -6.674 -15.307 1.00 85.00 155 ALA A CA 1
ATOM 1222 C C . ALA A 1 155 ? -4.781 -6.510 -16.466 1.00 85.00 155 ALA A C 1
ATOM 1224 O O . ALA A 1 155 ? -4.293 -5.396 -16.696 1.00 85.00 155 ALA A O 1
ATOM 1225 N N . PRO A 1 156 ? -4.509 -7.597 -17.219 1.00 83.75 156 PRO A N 1
ATOM 1226 C CA . PRO A 1 156 ? -3.570 -7.561 -18.336 1.00 83.75 156 PRO A CA 1
ATOM 1227 C C . PRO A 1 156 ? -3.996 -6.517 -19.377 1.00 83.75 156 PRO A C 1
ATOM 1229 O O . PRO A 1 156 ? -5.179 -6.191 -19.492 1.00 83.75 156 PRO A O 1
ATOM 1232 N N . ASN A 1 157 ? -3.030 -5.988 -20.131 1.00 83.06 157 ASN A N 1
ATOM 1233 C CA . ASN A 1 157 ? -3.178 -4.921 -21.141 1.00 83.06 157 ASN A CA 1
ATOM 1234 C C . ASN A 1 157 ? -3.434 -3.499 -20.606 1.00 83.06 157 ASN A C 1
ATOM 1236 O O . ASN A 1 157 ? -3.507 -2.561 -21.399 1.00 83.06 157 ASN A O 1
ATOM 1240 N N . ASN A 1 158 ? -3.533 -3.290 -19.289 1.00 82.00 158 ASN A N 1
ATOM 1241 C CA . ASN A 1 158 ? -3.639 -1.934 -18.731 1.00 82.00 158 ASN A CA 1
ATOM 1242 C C . ASN A 1 158 ? -2.284 -1.262 -18.492 1.00 82.00 158 ASN A C 1
ATOM 1244 O O . ASN A 1 158 ? -2.228 -0.037 -18.373 1.00 82.00 158 ASN A O 1
ATOM 1248 N N . VAL A 1 159 ? -1.208 -2.048 -18.421 1.00 87.19 159 VAL A N 1
ATOM 1249 C CA . VAL A 1 159 ? 0.137 -1.565 -18.105 1.00 87.19 159 VAL A CA 1
ATOM 1250 C C . VAL A 1 159 ? 0.920 -1.285 -19.384 1.00 87.19 159 VAL A C 1
ATOM 1252 O O . VAL A 1 159 ? 1.149 -2.164 -20.210 1.00 87.19 159 VAL A O 1
ATOM 1255 N N . GLN A 1 160 ? 1.374 -0.044 -19.524 1.00 86.19 160 GLN A N 1
ATOM 1256 C CA . GLN A 1 160 ? 2.285 0.393 -20.576 1.00 86.19 160 GLN A CA 1
ATOM 1257 C C . GLN A 1 160 ? 3.716 0.374 -20.035 1.00 86.19 160 GLN A C 1
ATOM 1259 O O . GLN A 1 160 ? 4.178 1.327 -19.410 1.00 86.19 160 GLN A O 1
ATOM 1264 N N . TRP A 1 161 ? 4.436 -0.716 -20.304 1.00 86.44 161 TRP A N 1
ATOM 1265 C CA . TRP A 1 161 ? 5.802 -0.928 -19.809 1.00 86.44 161 TRP A CA 1
ATOM 1266 C C . TRP A 1 161 ? 6.813 0.132 -20.265 1.00 86.44 161 TRP A C 1
ATOM 1268 O O . TRP A 1 161 ? 7.809 0.341 -19.581 1.00 86.44 161 TRP A O 1
ATOM 1278 N N . ASN A 1 162 ? 6.527 0.852 -21.353 1.00 85.31 162 ASN A N 1
ATOM 1279 C CA . ASN A 1 162 ? 7.349 1.967 -21.835 1.00 85.31 162 ASN A CA 1
ATOM 1280 C C . ASN A 1 162 ? 7.407 3.147 -20.849 1.00 85.31 162 ASN A C 1
ATOM 1282 O O . ASN A 1 162 ? 8.345 3.933 -20.906 1.00 85.31 162 ASN A O 1
ATOM 1286 N N . MET A 1 163 ? 6.415 3.281 -19.961 1.00 82.75 163 MET A N 1
ATOM 1287 C CA . MET A 1 163 ? 6.366 4.335 -18.938 1.00 82.75 163 MET A CA 1
ATOM 1288 C C . MET A 1 163 ? 7.007 3.910 -17.609 1.00 82.75 163 MET A C 1
ATOM 1290 O O . MET A 1 163 ? 7.050 4.703 -16.673 1.00 82.75 163 MET A O 1
ATOM 1294 N N . VAL A 1 164 ? 7.471 2.660 -17.498 1.00 87.06 164 VAL A N 1
ATOM 1295 C CA . VAL A 1 164 ? 7.989 2.090 -16.250 1.00 87.06 164 VAL A CA 1
ATOM 1296 C C . VAL A 1 164 ? 9.510 2.075 -16.281 1.00 87.06 164 VAL A C 1
ATOM 1298 O O . VAL A 1 164 ? 10.128 1.318 -17.032 1.00 87.06 164 VAL A O 1
ATOM 1301 N N . ASN A 1 165 ? 10.130 2.845 -15.391 1.00 84.50 165 ASN A N 1
ATOM 1302 C CA . ASN A 1 165 ? 11.579 2.869 -15.262 1.00 84.50 165 ASN A CA 1
ATOM 1303 C C . ASN A 1 165 ? 12.034 1.686 -14.404 1.00 84.50 165 ASN A C 1
ATOM 1305 O O . ASN A 1 165 ? 11.695 1.585 -13.229 1.00 84.50 165 ASN A O 1
ATOM 1309 N N . ARG A 1 166 ? 12.839 0.780 -14.966 1.00 82.06 166 ARG A N 1
ATOM 1310 C CA . ARG A 1 166 ? 13.461 -0.330 -14.209 1.00 82.06 166 ARG A CA 1
ATOM 1311 C C . ARG A 1 166 ? 14.878 -0.007 -13.716 1.00 82.06 166 ARG A C 1
ATOM 1313 O O . ARG A 1 166 ? 15.483 -0.807 -13.007 1.00 82.06 166 ARG A O 1
ATOM 1320 N N . GLY A 1 167 ? 15.373 1.188 -14.045 1.00 71.94 167 GLY A N 1
ATOM 1321 C CA . GLY A 1 167 ? 16.720 1.646 -13.720 1.00 71.94 167 GLY A CA 1
ATOM 1322 C C . GLY A 1 167 ? 17.788 0.964 -14.575 1.00 71.94 167 GLY A C 1
ATOM 1323 O O . GLY A 1 167 ? 17.573 -0.086 -15.180 1.00 71.94 167 GLY A O 1
ATOM 1324 N N . VAL A 1 168 ? 18.971 1.570 -14.625 1.00 59.47 168 VAL A N 1
ATOM 1325 C CA . VAL A 1 168 ? 20.145 0.995 -15.293 1.00 59.47 168 VAL A CA 1
ATOM 1326 C C . VAL A 1 168 ? 20.968 0.269 -14.225 1.00 59.47 168 VAL A C 1
ATOM 1328 O O . VAL A 1 168 ? 21.301 0.860 -13.201 1.00 59.47 168 VAL A O 1
ATOM 1331 N N . LYS A 1 169 ? 21.276 -1.022 -14.427 1.00 58.38 169 LYS A N 1
ATOM 1332 C CA . LYS A 1 169 ? 22.006 -1.884 -13.463 1.00 58.38 169 LYS A CA 1
ATOM 1333 C C . LYS A 1 169 ? 21.333 -2.055 -12.083 1.00 58.38 169 LYS A C 1
ATOM 1335 O O . LYS A 1 169 ? 22.014 -2.306 -11.095 1.00 58.38 169 LYS A O 1
ATOM 1340 N N . GLY A 1 170 ? 20.005 -1.934 -11.999 1.00 61.06 170 GLY A N 1
ATOM 1341 C CA . GLY A 1 170 ? 19.247 -2.192 -10.763 1.00 61.06 170 GLY A CA 1
ATOM 1342 C C . GLY A 1 170 ? 19.263 -1.056 -9.733 1.00 61.06 170 GLY A C 1
ATOM 1343 O O . GLY A 1 170 ? 18.698 -1.208 -8.651 1.00 61.06 170 GLY A O 1
ATOM 1344 N N . VAL A 1 171 ? 19.860 0.095 -10.065 1.00 68.44 171 VAL A N 1
ATOM 1345 C CA . VAL A 1 171 ? 19.802 1.305 -9.236 1.00 68.44 171 VAL A CA 1
ATOM 1346 C C . VAL A 1 171 ? 18.814 2.288 -9.861 1.00 68.44 171 VAL A C 1
ATOM 1348 O O . VAL A 1 171 ? 18.988 2.738 -10.993 1.00 68.44 1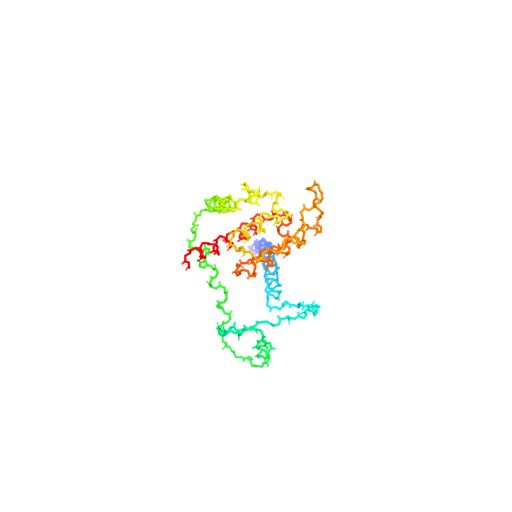71 VAL A O 1
ATOM 1351 N N . LEU A 1 172 ? 17.760 2.610 -9.112 1.00 78.19 172 LEU A N 1
ATOM 1352 C CA . LEU A 1 172 ? 16.738 3.592 -9.476 1.00 78.19 172 LEU A CA 1
ATOM 1353 C C . LEU A 1 172 ? 16.990 4.898 -8.723 1.00 78.19 172 LEU A C 1
ATOM 1355 O O . LEU A 1 172 ? 17.141 4.874 -7.496 1.00 78.19 172 LEU A O 1
ATOM 1359 N N . LYS A 1 173 ? 17.005 6.027 -9.442 1.00 85.44 173 LYS A N 1
ATOM 1360 C CA . LYS A 1 173 ? 17.042 7.358 -8.819 1.00 85.44 173 LYS A CA 1
ATOM 1361 C C . LYS A 1 173 ? 15.735 7.621 -8.067 1.00 85.44 173 LYS A C 1
ATOM 1363 O O . LYS A 1 173 ? 14.707 7.020 -8.375 1.00 85.44 173 LYS A O 1
ATOM 1368 N N . ALA A 1 174 ? 15.772 8.523 -7.087 1.00 84.81 174 ALA A N 1
ATOM 1369 C CA . ALA A 1 174 ? 14.586 8.886 -6.309 1.00 84.81 174 ALA A CA 1
ATOM 1370 C C . ALA A 1 174 ? 13.441 9.389 -7.210 1.00 84.81 174 ALA A C 1
ATOM 1372 O O . ALA A 1 174 ? 12.307 8.941 -7.058 1.00 84.81 174 ALA A O 1
ATOM 1373 N N . ASP A 1 175 ? 13.760 10.205 -8.219 1.00 85.62 175 ASP A N 1
ATOM 1374 C CA . ASP A 1 175 ? 12.777 10.711 -9.186 1.00 85.62 175 ASP A CA 1
ATOM 1375 C C . ASP A 1 175 ? 12.130 9.589 -10.012 1.00 85.62 175 ASP A C 1
ATOM 1377 O O . ASP A 1 175 ? 10.919 9.591 -10.230 1.00 85.62 175 ASP A O 1
ATOM 1381 N N . ASP A 1 176 ? 12.909 8.581 -10.422 1.00 88.19 176 ASP A N 1
ATOM 1382 C CA . ASP A 1 176 ? 12.393 7.426 -11.169 1.00 88.19 176 ASP A CA 1
ATOM 1383 C C . ASP A 1 176 ? 11.431 6.593 -10.319 1.00 88.19 176 ASP A C 1
ATOM 1385 O O . ASP A 1 176 ? 10.383 6.159 -10.800 1.00 88.19 176 ASP A O 1
ATOM 1389 N N . LYS A 1 177 ? 11.757 6.401 -9.035 1.00 89.69 177 LYS A N 1
ATOM 1390 C CA . LYS A 1 177 ? 10.875 5.715 -8.083 1.00 89.69 177 LYS A CA 1
ATOM 1391 C C . LYS A 1 177 ? 9.562 6.465 -7.900 1.00 89.69 177 LYS A C 1
ATOM 1393 O O . LYS A 1 177 ? 8.501 5.844 -7.919 1.00 89.69 177 LYS A O 1
ATOM 1398 N N . LEU A 1 178 ? 9.630 7.790 -7.773 1.00 88.69 178 LEU A N 1
ATOM 1399 C CA . LEU A 1 178 ? 8.454 8.638 -7.624 1.00 88.69 178 LEU A CA 1
ATOM 1400 C C . LEU A 1 178 ? 7.574 8.617 -8.883 1.00 88.69 178 LEU A C 1
ATOM 1402 O O . LEU A 1 178 ? 6.351 8.527 -8.780 1.00 88.69 178 LEU A O 1
ATOM 1406 N N . ASN A 1 179 ? 8.176 8.650 -10.073 1.00 89.56 179 ASN A N 1
ATOM 1407 C CA . ASN A 1 179 ? 7.446 8.550 -11.338 1.00 89.56 179 ASN A CA 1
ATOM 1408 C C . ASN A 1 179 ? 6.752 7.190 -11.485 1.00 89.56 179 ASN A C 1
ATOM 1410 O O . ASN A 1 179 ? 5.566 7.139 -11.820 1.00 89.56 179 ASN A O 1
ATOM 1414 N N . ASN A 1 180 ? 7.438 6.098 -11.136 1.00 90.94 180 ASN A N 1
ATOM 1415 C CA . ASN A 1 180 ? 6.830 4.770 -11.100 1.00 90.94 180 ASN A CA 1
ATOM 1416 C C . ASN A 1 180 ? 5.678 4.689 -10.088 1.00 90.94 180 ASN A C 1
ATOM 1418 O O . ASN A 1 180 ? 4.645 4.098 -10.393 1.00 90.94 180 ASN A O 1
ATOM 1422 N N . ALA A 1 181 ? 5.822 5.293 -8.904 1.00 90.69 181 ALA A N 1
ATOM 1423 C CA . ALA A 1 181 ? 4.783 5.307 -7.874 1.00 90.69 181 ALA A CA 1
ATOM 1424 C C . ALA A 1 181 ? 3.529 6.067 -8.332 1.00 90.69 181 ALA A C 1
ATOM 1426 O O . ALA A 1 181 ? 2.409 5.560 -8.220 1.00 90.69 181 ALA A O 1
ATOM 1427 N N . LYS A 1 182 ? 3.711 7.253 -8.931 1.00 89.19 182 LYS A N 1
ATOM 1428 C CA . LYS A 1 182 ? 2.626 8.035 -9.552 1.00 89.19 182 LYS A CA 1
ATOM 1429 C C . LYS A 1 182 ? 1.899 7.221 -10.618 1.00 89.19 182 LYS A C 1
ATOM 1431 O O . LYS A 1 182 ? 0.665 7.203 -10.656 1.00 89.19 182 LYS A O 1
ATOM 1436 N N . TYR A 1 183 ? 2.658 6.522 -11.456 1.00 89.94 183 TYR A N 1
ATOM 1437 C CA . TYR A 1 183 ? 2.110 5.668 -12.498 1.00 89.94 183 TYR A CA 1
ATOM 1438 C C . TYR A 1 183 ? 1.321 4.482 -11.920 1.00 89.94 183 TYR A C 1
ATOM 1440 O O . TYR A 1 183 ? 0.170 4.268 -12.303 1.00 89.94 183 TYR A O 1
ATOM 1448 N N . ALA A 1 184 ? 1.880 3.770 -10.939 1.00 91.56 184 ALA A N 1
ATOM 1449 C CA . ALA A 1 184 ? 1.243 2.628 -10.283 1.00 91.56 184 ALA A CA 1
ATOM 1450 C C . ALA A 1 184 ? -0.102 2.999 -9.636 1.00 91.56 184 ALA A C 1
ATOM 1452 O O . ALA A 1 184 ? -1.102 2.309 -9.836 1.00 91.56 184 ALA A O 1
ATOM 1453 N N . ILE A 1 185 ? -0.155 4.122 -8.913 1.00 88.81 185 ILE A N 1
ATOM 1454 C CA . ILE A 1 185 ? -1.393 4.610 -8.285 1.00 88.81 185 ILE A CA 1
ATOM 1455 C C . ILE A 1 185 ? -2.425 5.002 -9.343 1.00 88.81 185 ILE A C 1
ATOM 1457 O O . ILE A 1 185 ? -3.608 4.683 -9.203 1.00 88.81 185 ILE A O 1
ATOM 1461 N N . SER A 1 186 ? -1.987 5.653 -10.421 1.00 87.81 186 SER A N 1
ATOM 1462 C CA . SER A 1 186 ? -2.869 6.030 -11.529 1.00 87.81 186 SER A CA 1
ATOM 1463 C C . SER A 1 186 ? -3.490 4.798 -12.191 1.00 87.81 186 SER A C 1
ATOM 1465 O O . SER A 1 186 ? -4.696 4.770 -12.433 1.00 87.81 186 SER A O 1
ATOM 1467 N N . LEU A 1 187 ? -2.699 3.745 -12.412 1.00 88.88 187 LEU A N 1
ATOM 1468 C CA . LEU A 1 187 ? -3.185 2.468 -12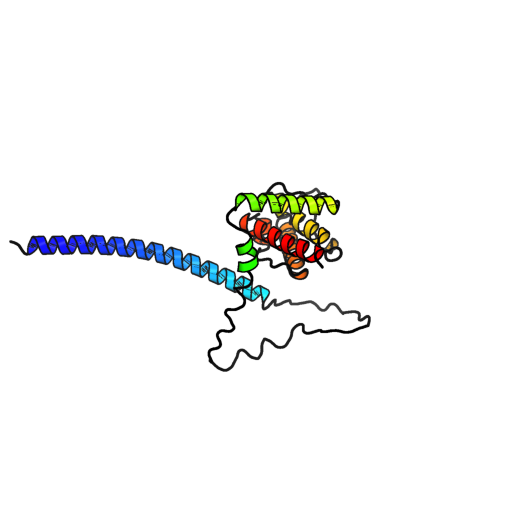.933 1.00 88.88 187 LEU A CA 1
ATOM 1469 C C . LEU A 1 187 ? -4.170 1.787 -11.981 1.00 88.88 187 LEU A C 1
ATOM 1471 O O . LEU A 1 187 ? -5.233 1.350 -12.417 1.00 88.88 187 LEU A O 1
ATOM 1475 N N . ALA A 1 188 ? -3.851 1.734 -10.688 1.00 86.44 188 ALA A N 1
ATOM 1476 C CA . ALA A 1 188 ? -4.718 1.122 -9.688 1.00 86.44 188 ALA A CA 1
ATOM 1477 C C . ALA A 1 188 ? -6.085 1.829 -9.608 1.00 86.44 188 ALA A C 1
ATOM 1479 O O . ALA A 1 188 ? -7.127 1.183 -9.506 1.00 86.44 188 ALA A O 1
ATOM 1480 N N . ARG A 1 189 ? -6.113 3.159 -9.741 1.00 85.38 189 ARG A N 1
ATOM 1481 C CA . ARG A 1 189 ? -7.370 3.918 -9.824 1.00 85.38 189 ARG A CA 1
ATOM 1482 C C . ARG A 1 189 ? -8.099 3.685 -11.146 1.00 85.38 189 ARG A C 1
ATOM 1484 O O . ARG A 1 189 ? -9.315 3.527 -11.135 1.00 85.38 189 ARG A O 1
ATOM 1491 N N . LYS A 1 190 ? -7.374 3.593 -12.266 1.00 86.19 190 LYS A N 1
ATOM 1492 C CA . LYS A 1 190 ? -7.943 3.335 -13.600 1.00 86.19 190 LYS A CA 1
ATOM 1493 C C . LYS A 1 190 ? -8.674 1.993 -13.681 1.00 86.19 190 LYS A C 1
ATOM 1495 O O . LYS A 1 190 ? -9.723 1.920 -14.310 1.00 86.19 190 LYS A O 1
ATOM 1500 N N . ILE A 1 191 ? -8.159 0.948 -13.030 1.00 81.94 191 ILE A N 1
ATOM 1501 C CA . ILE A 1 191 ? -8.847 -0.354 -12.966 1.00 81.94 191 ILE A CA 1
ATOM 1502 C C . ILE A 1 191 ? -10.077 -0.330 -12.041 1.00 81.94 191 ILE A C 1
ATOM 1504 O O . ILE A 1 191 ? -10.880 -1.258 -12.074 1.00 81.94 191 ILE A O 1
ATOM 1508 N N . GLY A 1 192 ? -10.251 0.726 -11.238 1.00 76.19 192 GLY A N 1
ATOM 1509 C CA . GLY A 1 192 ? -11.363 0.888 -10.300 1.00 76.19 192 GLY A CA 1
ATOM 1510 C C . GLY A 1 192 ? -11.055 0.442 -8.868 1.00 76.19 192 GLY A C 1
ATOM 1511 O O . GLY A 1 192 ? -11.983 0.272 -8.074 1.00 76.19 192 GLY A O 1
ATOM 1512 N N . ALA A 1 193 ? -9.781 0.246 -8.505 1.00 77.69 193 ALA A N 1
ATOM 1513 C CA . ALA A 1 193 ? -9.409 -0.017 -7.119 1.00 77.69 193 ALA A CA 1
ATOM 1514 C C . ALA A 1 193 ? -9.477 1.278 -6.290 1.00 77.69 193 ALA A C 1
ATOM 1516 O O . ALA A 1 193 ? -9.023 2.347 -6.708 1.00 77.69 193 ALA A O 1
ATOM 1517 N N . ARG A 1 194 ? -10.034 1.185 -5.078 1.00 75.25 194 ARG A N 1
ATOM 1518 C CA . ARG A 1 194 ? -10.142 2.318 -4.147 1.00 75.25 194 ARG A CA 1
ATOM 1519 C C . ARG A 1 194 ? -8.820 2.506 -3.406 1.00 75.25 194 ARG A C 1
ATOM 1521 O O . ARG A 1 194 ? -8.590 1.888 -2.370 1.00 75.25 194 ARG A O 1
ATOM 1528 N N . VAL A 1 195 ? -7.935 3.317 -3.981 1.00 80.56 195 VAL A N 1
ATOM 1529 C CA . VAL A 1 195 ? -6.574 3.544 -3.474 1.00 80.56 195 VAL A CA 1
ATOM 1530 C C . VAL A 1 195 ? -6.443 4.897 -2.784 1.00 80.56 195 VAL A C 1
ATOM 1532 O O . VAL A 1 195 ? -6.604 5.942 -3.422 1.00 80.56 195 VAL A O 1
ATOM 1535 N N . TYR A 1 196 ? -6.059 4.855 -1.506 1.00 78.44 196 TYR A N 1
ATOM 1536 C CA . TYR A 1 196 ? -5.819 6.028 -0.657 1.00 78.44 196 TYR A CA 1
ATOM 1537 C C . TYR A 1 196 ? -4.336 6.406 -0.519 1.00 78.44 196 TYR A C 1
ATOM 1539 O O . TYR A 1 196 ? -4.039 7.486 -0.019 1.00 78.44 196 TYR A O 1
ATOM 1547 N N . ALA A 1 197 ? -3.419 5.540 -0.960 1.00 79.75 197 ALA A N 1
ATOM 1548 C CA . ALA A 1 197 ? -1.979 5.787 -0.909 1.00 79.75 197 ALA A CA 1
ATOM 1549 C C . ALA A 1 197 ? -1.561 6.966 -1.798 1.00 79.75 197 ALA A C 1
ATOM 1551 O O . ALA A 1 197 ? -2.080 7.137 -2.909 1.00 79.75 197 ALA A O 1
ATOM 1552 N N . LEU A 1 198 ? -0.607 7.753 -1.300 1.00 85.31 198 LEU A N 1
ATOM 1553 C CA . LEU A 1 198 ? 0.124 8.756 -2.062 1.00 85.31 198 LEU A CA 1
ATOM 1554 C C . LEU A 1 198 ? 1.361 8.128 -2.723 1.00 85.31 198 LEU A C 1
ATOM 1556 O O . LEU A 1 198 ? 1.855 7.097 -2.263 1.00 85.31 198 LEU A O 1
ATOM 1560 N N . PRO A 1 199 ? 1.889 8.731 -3.802 1.00 85.75 199 PRO A N 1
ATOM 1561 C CA . PRO A 1 199 ? 3.131 8.263 -4.413 1.00 85.75 199 PRO A CA 1
ATOM 1562 C C . PRO A 1 199 ? 4.301 8.230 -3.424 1.00 85.75 199 PRO A C 1
ATOM 1564 O O . PRO A 1 199 ? 5.084 7.284 -3.441 1.00 85.75 199 PRO A O 1
ATOM 1567 N N . ASP A 1 200 ? 4.377 9.217 -2.533 1.00 86.25 200 ASP A N 1
ATOM 1568 C CA . ASP A 1 200 ? 5.416 9.314 -1.507 1.00 86.25 200 ASP A CA 1
ATOM 1569 C C . ASP A 1 200 ? 5.342 8.154 -0.501 1.00 86.25 200 ASP A C 1
ATOM 1571 O O . ASP A 1 200 ? 6.372 7.582 -0.150 1.00 86.25 200 ASP A O 1
ATOM 1575 N N . ASP A 1 201 ? 4.131 7.692 -0.155 1.00 88.44 201 ASP A N 1
ATOM 1576 C CA . ASP A 1 201 ? 3.933 6.544 0.744 1.00 88.44 201 ASP A CA 1
ATOM 1577 C C . ASP A 1 201 ? 4.560 5.252 0.193 1.00 88.44 201 ASP A C 1
ATOM 1579 O O . ASP A 1 201 ? 5.006 4.396 0.959 1.00 88.44 201 ASP A O 1
ATOM 1583 N N . LEU A 1 202 ? 4.592 5.089 -1.135 1.00 89.50 202 LEU A N 1
ATOM 1584 C CA . LEU A 1 202 ? 5.242 3.947 -1.781 1.00 89.50 202 LEU A CA 1
ATOM 1585 C C . LEU A 1 202 ? 6.760 4.086 -1.773 1.00 89.50 202 LEU A C 1
ATOM 1587 O O . LEU A 1 202 ? 7.454 3.109 -1.499 1.00 89.50 202 LEU A O 1
ATOM 1591 N N . VAL A 1 203 ? 7.273 5.284 -2.062 1.00 90.88 203 VAL A N 1
ATOM 1592 C CA . VAL A 1 203 ? 8.717 5.556 -2.109 1.00 90.88 203 VAL A CA 1
ATOM 1593 C C . VAL A 1 203 ? 9.349 5.402 -0.723 1.00 90.88 203 VAL A C 1
ATOM 1595 O O . VAL A 1 203 ? 10.420 4.799 -0.610 1.00 90.88 203 VAL A O 1
ATOM 1598 N N . GLU A 1 204 ? 8.671 5.880 0.320 1.00 89.12 204 GLU A N 1
ATOM 1599 C CA . GLU A 1 204 ? 9.089 5.761 1.723 1.00 89.12 204 GLU A CA 1
ATOM 1600 C C . GLU A 1 204 ? 8.729 4.408 2.354 1.00 89.12 204 GLU A C 1
ATOM 1602 O O . GLU A 1 204 ? 9.260 4.055 3.405 1.00 89.12 204 GLU A O 1
ATOM 1607 N N . VAL A 1 205 ? 7.882 3.615 1.690 1.00 91.62 205 VAL A N 1
ATOM 1608 C CA . VAL A 1 205 ? 7.397 2.308 2.159 1.00 91.62 205 VAL A CA 1
ATOM 1609 C C . VAL A 1 205 ? 6.669 2.431 3.504 1.00 91.62 205 VAL A C 1
ATOM 1611 O O . VAL A 1 205 ? 7.013 1.784 4.495 1.00 91.62 205 VAL A O 1
ATOM 1614 N N . ASN A 1 206 ? 5.625 3.263 3.544 1.00 84.94 206 ASN A N 1
ATOM 1615 C CA . ASN A 1 206 ? 4.754 3.387 4.710 1.00 84.94 206 ASN A CA 1
ATOM 1616 C C . ASN A 1 206 ? 3.861 2.133 4.845 1.00 84.94 206 ASN A C 1
ATOM 1618 O O . ASN A 1 206 ? 2.927 1.961 4.052 1.00 84.94 206 ASN A O 1
ATOM 1622 N N . PRO A 1 207 ? 4.067 1.265 5.855 1.00 84.12 207 PRO A N 1
ATOM 1623 C CA . PRO A 1 207 ? 3.464 -0.070 5.870 1.00 84.12 207 PRO A CA 1
ATOM 1624 C C . PRO A 1 207 ? 1.934 -0.047 5.920 1.00 84.12 207 PRO A C 1
ATOM 1626 O O . PRO A 1 207 ? 1.289 -0.889 5.302 1.00 84.12 207 PRO A O 1
ATOM 1629 N N . LYS A 1 208 ? 1.340 0.945 6.601 1.00 81.25 208 LYS A N 1
ATOM 1630 C CA . LYS A 1 208 ? -0.123 1.087 6.713 1.00 81.25 208 LYS A CA 1
ATOM 1631 C C . LYS A 1 208 ? -0.762 1.433 5.362 1.00 81.25 208 LYS A C 1
ATOM 1633 O O . LYS A 1 208 ? -1.786 0.866 4.981 1.00 81.25 208 LYS A O 1
ATOM 1638 N N . MET A 1 209 ? -0.138 2.338 4.610 1.00 85.88 209 MET A N 1
ATOM 1639 C CA . MET A 1 209 ? -0.632 2.767 3.296 1.00 85.88 209 MET A CA 1
ATOM 1640 C C . MET A 1 209 ? -0.381 1.700 2.223 1.00 85.88 209 MET A C 1
ATOM 1642 O O . MET A 1 209 ? -1.236 1.447 1.377 1.00 85.88 209 MET A O 1
ATOM 1646 N N . VAL A 1 210 ? 0.757 1.010 2.299 1.00 90.06 210 VAL A N 1
ATOM 1647 C CA . VAL A 1 210 ? 1.097 -0.112 1.414 1.00 90.06 210 VAL A CA 1
ATOM 1648 C C . VAL A 1 210 ? 0.140 -1.292 1.620 1.00 90.06 210 VAL A C 1
ATOM 1650 O O . VAL A 1 210 ? -0.385 -1.828 0.644 1.00 90.06 210 VAL A O 1
ATOM 1653 N N . LEU A 1 211 ? -0.145 -1.663 2.872 1.00 85.56 211 LEU A N 1
ATOM 1654 C CA . LEU A 1 211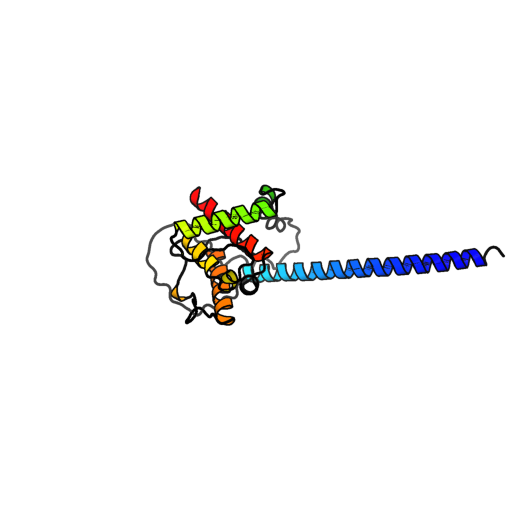 ? -1.095 -2.728 3.204 1.00 85.56 211 LEU A CA 1
ATOM 1655 C C . LEU A 1 211 ? -2.473 -2.456 2.592 1.00 85.56 211 LEU A C 1
ATOM 1657 O O . LEU A 1 211 ? -3.036 -3.304 1.899 1.00 85.56 211 LEU A O 1
ATOM 1661 N N . THR A 1 212 ? -3.001 -1.249 2.810 1.00 83.38 212 THR A N 1
ATOM 1662 C CA . THR A 1 212 ? -4.323 -0.865 2.293 1.00 83.38 212 THR A CA 1
ATOM 1663 C C . THR A 1 212 ? -4.364 -0.832 0.764 1.00 83.38 212 THR A C 1
ATOM 1665 O O . THR A 1 212 ? -5.377 -1.213 0.181 1.00 83.38 212 THR A O 1
ATOM 1668 N N . LEU A 1 213 ? -3.266 -0.468 0.091 1.00 87.12 213 LEU A N 1
ATOM 1669 C CA . LEU A 1 213 ? -3.152 -0.557 -1.367 1.00 87.12 213 LEU A CA 1
ATOM 1670 C C . LEU A 1 213 ? -3.270 -2.007 -1.866 1.00 87.12 213 LEU A C 1
ATOM 1672 O O . LEU A 1 213 ? -4.070 -2.278 -2.764 1.00 87.12 213 LEU A O 1
ATOM 1676 N N . PHE A 1 214 ? -2.505 -2.938 -1.289 1.00 90.25 214 PHE A N 1
ATOM 1677 C CA . PHE A 1 214 ? -2.560 -4.352 -1.674 1.00 90.25 214 PHE A CA 1
ATOM 1678 C C . PHE A 1 214 ? -3.916 -4.986 -1.346 1.00 90.25 214 PHE A C 1
ATOM 1680 O O . PHE A 1 214 ? -4.456 -5.719 -2.174 1.00 90.25 214 PHE A O 1
ATOM 1687 N N . ALA A 1 215 ? -4.514 -4.641 -0.204 1.00 86.06 215 ALA A N 1
ATOM 1688 C CA . ALA A 1 215 ? -5.862 -5.074 0.156 1.00 86.06 215 ALA A CA 1
ATOM 1689 C C . ALA A 1 215 ? -6.911 -4.591 -0.862 1.00 86.06 215 ALA A C 1
ATOM 1691 O O . ALA A 1 215 ? -7.759 -5.368 -1.303 1.00 86.06 215 ALA A O 1
ATOM 1692 N N . SER A 1 216 ? -6.829 -3.331 -1.303 1.00 83.38 216 SER A N 1
ATOM 1693 C CA . SER A 1 216 ? -7.722 -2.787 -2.333 1.00 83.38 216 SER A CA 1
ATOM 1694 C C . SER A 1 216 ? -7.561 -3.487 -3.687 1.00 83.38 216 SER A C 1
ATOM 1696 O O . SER A 1 216 ? -8.558 -3.724 -4.375 1.00 83.38 216 SER A O 1
ATOM 1698 N N . LEU A 1 217 ? -6.331 -3.849 -4.068 1.00 87.06 217 LEU A N 1
ATOM 1699 C CA . LEU A 1 217 ? -6.057 -4.624 -5.283 1.00 87.06 217 LEU A CA 1
ATOM 1700 C C . LEU A 1 217 ? -6.571 -6.066 -5.173 1.00 87.06 217 LEU A C 1
ATOM 1702 O O . LEU A 1 217 ? -7.166 -6.571 -6.125 1.00 87.06 217 LEU A O 1
ATOM 1706 N N . MET A 1 218 ? -6.419 -6.702 -4.009 1.00 86.88 218 MET A N 1
ATOM 1707 C CA . MET A 1 218 ? -6.972 -8.028 -3.720 1.00 86.88 218 MET A CA 1
ATOM 1708 C C . MET A 1 218 ? -8.498 -8.035 -3.804 1.00 86.88 218 MET A C 1
ATOM 1710 O O . MET A 1 218 ? -9.072 -8.875 -4.496 1.00 86.88 218 MET A O 1
ATOM 1714 N N . GLY A 1 219 ? -9.163 -7.061 -3.176 1.00 81.12 219 GLY A N 1
ATOM 1715 C CA . GLY A 1 219 ? -10.619 -6.925 -3.243 1.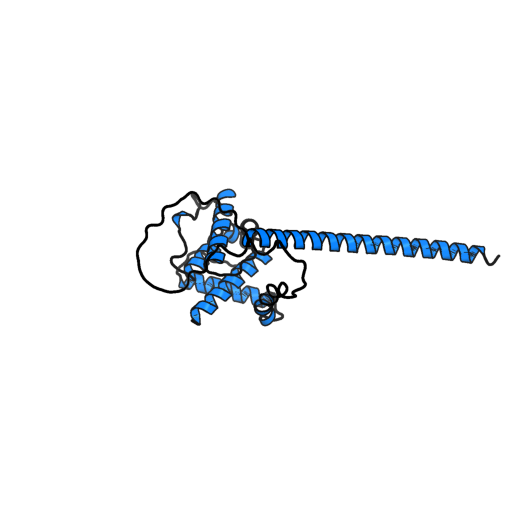00 81.12 219 GLY A CA 1
ATOM 1716 C C . GLY A 1 219 ? -11.130 -6.764 -4.679 1.00 81.12 219 GLY A C 1
ATOM 1717 O O . GLY A 1 219 ? -12.154 -7.342 -5.045 1.00 81.12 219 GLY A O 1
ATOM 1718 N N . TYR A 1 220 ? -10.392 -6.036 -5.522 1.00 82.69 220 TYR A N 1
ATOM 1719 C CA . TYR A 1 220 ? -10.699 -5.936 -6.948 1.00 82.69 220 TYR A CA 1
ATOM 1720 C C . TYR A 1 220 ? -10.465 -7.262 -7.694 1.00 82.69 220 TYR A C 1
ATOM 1722 O O . TYR A 1 220 ? -11.339 -7.710 -8.439 1.00 82.69 220 TYR A O 1
ATOM 1730 N N . GLY A 1 221 ? -9.320 -7.914 -7.472 1.00 80.38 221 GLY A N 1
ATOM 1731 C CA . GLY A 1 221 ? -8.961 -9.173 -8.127 1.00 80.38 221 GLY A CA 1
ATOM 1732 C C . GLY A 1 221 ? -9.937 -10.310 -7.824 1.00 80.38 221 GLY A C 1
ATOM 1733 O O . GLY A 1 221 ? -10.380 -10.997 -8.742 1.00 80.38 221 GLY A O 1
ATOM 1734 N N . LEU A 1 222 ? -10.349 -10.462 -6.563 1.00 77.06 222 LEU A N 1
ATOM 1735 C CA . LEU A 1 222 ? -11.330 -11.475 -6.159 1.00 77.06 222 LEU A CA 1
ATOM 1736 C C . LEU A 1 222 ? -12.721 -11.208 -6.748 1.00 77.06 222 LEU A C 1
ATOM 1738 O O . LEU A 1 222 ? -13.400 -12.137 -7.180 1.00 77.06 222 LEU A O 1
ATOM 1742 N N . LYS A 1 223 ? -13.132 -9.937 -6.843 1.00 70.06 223 LYS A N 1
ATOM 1743 C CA . LYS A 1 223 ? -14.409 -9.564 -7.469 1.00 70.06 223 LYS A CA 1
ATOM 1744 C C . LYS A 1 223 ? -14.444 -9.888 -8.965 1.00 70.06 223 LYS A C 1
ATOM 1746 O O . LYS A 1 223 ? -15.509 -10.212 -9.482 1.00 70.06 223 LYS A O 1
ATOM 1751 N N . LYS A 1 224 ? -13.304 -9.793 -9.656 1.00 67.25 224 LYS A N 1
ATOM 1752 C CA . LYS A 1 224 ? -13.191 -10.112 -11.085 1.00 67.25 224 LYS A CA 1
ATOM 1753 C C . LYS A 1 224 ? -13.314 -11.610 -11.366 1.00 67.25 224 LYS A C 1
ATOM 1755 O O . LYS A 1 224 ? -13.902 -11.961 -12.374 1.00 67.25 224 LYS A O 1
ATOM 1760 N N . VAL A 1 225 ? -12.786 -12.474 -10.496 1.00 59.53 225 VAL A N 1
ATOM 1761 C CA . VAL A 1 225 ? -12.898 -13.941 -10.653 1.00 59.53 225 VAL A CA 1
ATOM 1762 C C . VAL A 1 225 ? -14.349 -14.420 -10.518 1.00 59.53 225 VAL A C 1
ATOM 1764 O O . VAL A 1 225 ? -14.727 -15.406 -11.137 1.00 59.53 225 VAL A O 1
ATOM 1767 N N . ASN A 1 226 ? -15.165 -13.708 -9.738 1.00 50.91 226 ASN A N 1
ATOM 1768 C CA . ASN A 1 226 ? -16.567 -14.051 -9.484 1.00 50.91 226 ASN A CA 1
ATOM 1769 C C . ASN A 1 226 ? -17.560 -13.421 -10.486 1.00 50.91 226 ASN A C 1
ATOM 1771 O O . ASN A 1 226 ? -18.764 -13.432 -10.226 1.00 50.91 226 ASN A O 1
ATOM 1775 N N . ARG A 1 227 ? -17.077 -12.829 -11.584 1.00 44.41 227 ARG A N 1
ATOM 1776 C CA . ARG A 1 227 ? -17.887 -12.298 -12.691 1.00 44.41 227 ARG A CA 1
ATOM 1777 C C . ARG A 1 227 ? -17.613 -13.093 -13.954 1.00 44.41 227 ARG A C 1
ATOM 1779 O O . ARG A 1 227 ? -18.599 -13.342 -14.673 1.00 44.41 227 ARG A O 1
#

pLDDT: mean 71.31, std 22.38, range [23.08, 95.31]